Protein AF-A0A953GSF0-F1 (afdb_monomer)

Secondary structure (DSSP, 8-state):
------------------HHHHHHTSGGGTT--------TTHHHHTT-SGGGGGS-TT-EEEE-HHHHHTSPP----TTPPPPGGGG-EEEEEEEEEEEEE-TTS-EEEEEE-SSSS-EEEEEE--TTSHHHHTSTHHHHHHHHHHHHHHHH-S-BS--SSPEEEEEEEEEEE-SS---TT--TT-EEEEEEEEEEE-SSPPP-PPP---------------------------------------------PPPP----------------PPPP-------PPP-

Mean predicted aligned error: 17.99 Å

Foldseek 3Di:
DDDDDDDDDDDDPPPCPPPVVVVVVVPPPPDPLPQAADDAPNCLLQVVDPLVVLADPVDAAEDELVQVLPPAADQDDRPDDDDPQQSYKYKYWWFFFFWDQDSNRKIWTWTDTPPDGAFAIEIQGALPDPVNVPDPCSVQSVVVVVVCCVVPNDGDPGDPGTFTKIWIAGWDQDNDCPVPRHRNRRIHRRHTRDMDGDPDGDDDDRDPPPPPDDDPDPDDDDDDDDDDDDDDDDDDDDDDDDDDDDDDDDDDDDDDDDDDDDDDDDDDDDDDDDDDDDDDDDDDDDD

pLDDT: mean 72.45, std 26.6, range [28.5, 98.5]

Structure (mmCIF, N/CA/C/O backbone):
data_AF-A0A953GSF0-F1
#
_entry.id   AF-A0A953GSF0-F1
#
loop_
_atom_site.group_PDB
_atom_site.id
_atom_site.type_symbol
_atom_site.label_atom_id
_atom_site.label_alt_id
_atom_site.label_comp_id
_atom_site.label_asym_id
_atom_site.label_entity_id
_atom_site.label_seq_id
_atom_site.pdbx_PDB_ins_code
_atom_site.Cartn_x
_atom_site.Cartn_y
_atom_site.Cartn_z
_atom_site.occupancy
_atom_site.B_iso_or_equiv
_atom_site.auth_seq_id
_atom_site.auth_comp_id
_atom_site.auth_asym_id
_atom_site.auth_atom_id
_atom_site.pdbx_PDB_model_num
ATOM 1 N 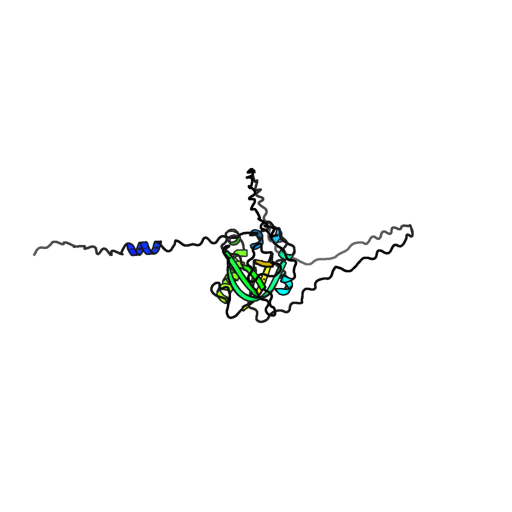N . MET A 1 1 ? -26.290 -49.835 -80.195 1.00 44.38 1 MET A N 1
ATOM 2 C CA . MET A 1 1 ? -24.812 -49.784 -80.079 1.00 44.38 1 MET A CA 1
ATOM 3 C C . MET A 1 1 ? -24.342 -48.367 -80.386 1.00 44.38 1 MET A C 1
ATOM 5 O O . MET A 1 1 ? -24.882 -47.788 -81.317 1.00 44.38 1 MET A O 1
ATOM 9 N N . LYS A 1 2 ? -23.314 -47.900 -79.653 1.00 38.75 2 LYS A N 1
ATOM 10 C CA . LYS A 1 2 ? -22.525 -46.648 -79.794 1.00 38.75 2 LYS A CA 1
ATOM 11 C C . LYS A 1 2 ? -22.945 -45.441 -78.916 1.00 38.75 2 LYS A C 1
ATOM 13 O O . LYS A 1 2 ? -23.778 -44.630 -79.293 1.00 38.75 2 LYS A O 1
ATOM 18 N N . THR A 1 3 ? -22.342 -45.406 -77.715 1.00 45.91 3 THR A N 1
ATOM 19 C CA . THR A 1 3 ? -21.520 -44.323 -77.095 1.00 45.91 3 THR A CA 1
ATOM 20 C C . THR A 1 3 ? -21.344 -43.026 -77.908 1.00 45.91 3 THR A C 1
ATOM 22 O O . THR A 1 3 ? -21.201 -43.111 -79.118 1.00 45.91 3 THR A O 1
ATOM 25 N N . THR A 1 4 ? -21.205 -41.796 -77.390 1.00 60.34 4 THR A N 1
ATOM 26 C CA . THR A 1 4 ? -20.947 -41.177 -76.064 1.00 60.34 4 THR A CA 1
ATOM 27 C C . THR A 1 4 ? -20.921 -39.656 -76.296 1.00 60.34 4 THR A C 1
ATOM 29 O O . THR A 1 4 ? -20.357 -39.261 -77.310 1.00 60.34 4 THR A O 1
ATOM 32 N N . TRP A 1 5 ? -21.321 -38.813 -75.334 1.00 44.94 5 TRP A N 1
ATOM 33 C CA . TRP A 1 5 ? -20.474 -37.676 -74.921 1.00 44.94 5 TRP A CA 1
ATOM 34 C C . TRP A 1 5 ? -20.890 -37.100 -73.565 1.00 44.94 5 TRP A C 1
ATOM 36 O O . TRP A 1 5 ? -22.064 -36.898 -73.274 1.00 44.94 5 TRP A O 1
ATOM 46 N N . ARG A 1 6 ? -19.876 -36.891 -72.726 1.00 56.50 6 ARG A N 1
ATOM 47 C CA . ARG A 1 6 ? -19.938 -36.277 -71.401 1.00 56.50 6 ARG A CA 1
ATOM 48 C C . ARG A 1 6 ? -19.894 -34.761 -71.575 1.00 56.50 6 ARG A C 1
ATOM 50 O O . ARG A 1 6 ? -18.971 -34.279 -72.219 1.00 56.50 6 ARG A O 1
ATOM 57 N N . ILE A 1 7 ? -20.779 -34.025 -70.909 1.00 56.72 7 ILE A N 1
ATOM 58 C CA . ILE A 1 7 ? -20.476 -32.656 -70.478 1.00 56.72 7 ILE A CA 1
ATOM 59 C C . ILE A 1 7 ? -20.806 -32.575 -68.992 1.00 56.72 7 ILE A C 1
ATOM 61 O O . ILE A 1 7 ? -21.958 -32.666 -68.577 1.00 56.72 7 ILE A O 1
ATOM 65 N N . ALA A 1 8 ? -19.746 -32.472 -68.197 1.00 50.94 8 ALA A N 1
ATOM 66 C CA . ALA A 1 8 ? -19.807 -32.119 -66.794 1.00 50.94 8 ALA A CA 1
ATOM 67 C C . ALA A 1 8 ? -20.086 -30.615 -66.697 1.00 50.94 8 ALA A C 1
ATOM 69 O O . ALA A 1 8 ? -19.287 -29.811 -67.172 1.00 50.94 8 ALA A O 1
ATOM 70 N N . ALA A 1 9 ? -21.202 -30.235 -66.081 1.00 48.72 9 ALA A N 1
ATOM 71 C CA . ALA A 1 9 ? -21.444 -28.861 -65.669 1.00 48.72 9 ALA A CA 1
ATOM 72 C C . ALA A 1 9 ? -21.071 -28.729 -64.186 1.00 48.72 9 ALA A C 1
ATOM 74 O O . ALA A 1 9 ? -21.857 -29.054 -63.299 1.00 48.72 9 ALA A O 1
ATOM 75 N N . MET A 1 10 ? -19.843 -28.276 -63.925 1.00 49.69 10 MET A N 1
ATOM 76 C CA . MET A 1 10 ? -19.504 -27.626 -62.660 1.00 49.69 10 MET A CA 1
ATOM 77 C C . MET A 1 10 ? -20.226 -26.279 -62.624 1.00 49.69 10 MET A C 1
ATOM 79 O O . MET A 1 10 ? -19.868 -25.373 -63.373 1.00 49.69 10 MET A O 1
ATOM 83 N N . VAL A 1 11 ? -21.206 -26.126 -61.738 1.00 53.75 11 VAL A N 1
ATOM 84 C CA . VAL A 1 11 ? -21.638 -24.801 -61.287 1.00 53.75 11 VAL A CA 1
ATOM 85 C C . VAL A 1 11 ? -21.040 -24.592 -59.904 1.00 53.75 11 VAL A C 1
ATOM 87 O O . VAL A 1 11 ? -21.441 -25.229 -58.932 1.00 53.75 11 VAL A O 1
ATOM 90 N N . LEU A 1 12 ? -20.023 -23.730 -59.854 1.00 47.34 12 LEU A N 1
ATOM 91 C CA . LEU A 1 12 ? -19.456 -23.175 -58.632 1.00 47.34 12 LEU A CA 1
ATOM 92 C C . LEU A 1 12 ? -20.578 -22.528 -57.806 1.00 47.34 12 LEU A C 1
ATOM 94 O O . LEU A 1 12 ? -21.109 -21.486 -58.186 1.00 47.34 12 LEU A O 1
ATOM 98 N N . ALA A 1 13 ? -20.887 -23.096 -56.643 1.00 52.47 13 ALA A N 1
ATOM 99 C CA . ALA A 1 13 ? -21.564 -22.365 -55.584 1.00 52.47 13 ALA A CA 1
ATOM 100 C C . ALA A 1 13 ? -20.519 -21.484 -54.883 1.00 52.47 13 ALA A C 1
ATOM 102 O O . ALA A 1 13 ? -19.811 -21.925 -53.979 1.00 52.47 13 ALA A O 1
ATOM 103 N N . THR A 1 14 ? -20.375 -20.237 -55.328 1.00 56.78 14 THR A N 1
ATOM 104 C CA . THR A 1 14 ? -19.627 -19.227 -54.577 1.00 56.78 14 THR A CA 1
ATOM 105 C C . THR A 1 14 ? -20.394 -18.920 -53.294 1.00 56.78 14 THR A C 1
ATOM 107 O O . THR A 1 14 ? -21.420 -18.240 -53.326 1.00 56.78 14 THR A O 1
ATOM 110 N N . VAL A 1 15 ? -19.901 -19.418 -52.158 1.00 61.16 15 VAL A N 1
ATOM 111 C CA . VAL A 1 15 ? -20.321 -18.966 -50.828 1.00 61.16 15 VAL A CA 1
ATOM 112 C C . VAL A 1 15 ? -19.820 -17.532 -50.667 1.00 61.16 15 VAL A C 1
ATOM 114 O O . VAL A 1 15 ? -18.697 -17.284 -50.234 1.00 61.16 15 VAL A O 1
ATOM 117 N N . GLY A 1 16 ? -20.639 -16.575 -51.096 1.00 55.69 16 GLY A N 1
ATOM 118 C CA . GLY A 1 16 ? -20.438 -15.161 -50.822 1.00 55.69 16 GLY A CA 1
ATOM 119 C C . GLY A 1 16 ? -20.669 -14.908 -49.339 1.00 55.69 16 GLY A C 1
ATOM 120 O O . GLY A 1 16 ? -21.769 -14.540 -48.938 1.00 55.69 16 GLY A O 1
ATOM 121 N N . LEU A 1 17 ? -19.644 -15.118 -48.513 1.00 56.81 17 LEU A N 1
ATOM 122 C CA . LEU A 1 17 ? -19.621 -14.508 -47.190 1.00 56.81 17 LEU A CA 1
ATOM 123 C C . LEU A 1 17 ? -19.659 -12.988 -47.415 1.00 56.81 17 LEU A C 1
ATOM 125 O O . LEU A 1 17 ? -18.803 -12.472 -48.140 1.00 56.81 17 LEU A O 1
ATOM 129 N N . PRO A 1 18 ? -20.649 -12.258 -46.871 1.00 56.34 18 PRO A N 1
ATOM 130 C CA . PRO A 1 18 ? -20.736 -10.824 -47.080 1.00 56.34 18 PRO A CA 1
ATOM 131 C C . PRO A 1 18 ? -19.458 -10.191 -46.535 1.00 56.34 18 PRO A C 1
ATOM 133 O O . PRO A 1 18 ? -19.167 -10.281 -45.345 1.00 56.34 18 PRO A O 1
ATOM 136 N N . VAL A 1 19 ? -18.700 -9.532 -47.412 1.00 55.78 19 VAL A N 1
ATOM 137 C CA . VAL A 1 19 ? -17.471 -8.785 -47.085 1.00 55.78 19 VAL A CA 1
ATOM 138 C C . VAL A 1 19 ? -17.696 -7.803 -45.916 1.00 55.78 19 VAL A C 1
ATOM 140 O O . VAL A 1 19 ? -16.771 -7.502 -45.164 1.00 55.78 19 VAL A O 1
ATOM 143 N N . SER A 1 20 ? -18.946 -7.391 -45.673 1.00 52.47 20 SER A N 1
ATOM 144 C CA . SER A 1 20 ? -19.359 -6.619 -44.493 1.00 52.47 20 SER A CA 1
ATOM 145 C C . SER A 1 20 ? -19.145 -7.306 -43.140 1.00 52.47 20 SER A C 1
ATOM 147 O O . SER A 1 20 ? -18.944 -6.600 -42.157 1.00 52.47 20 SER A O 1
ATOM 149 N N . TRP A 1 21 ? -19.161 -8.639 -43.044 1.00 51.91 21 TRP A N 1
ATOM 150 C CA . TRP A 1 21 ? -18.915 -9.335 -41.772 1.00 51.91 21 TRP A CA 1
ATOM 151 C C . TRP A 1 21 ? -17.427 -9.397 -41.407 1.00 51.91 21 TRP A C 1
ATOM 153 O O . TRP A 1 21 ? -17.088 -9.378 -40.226 1.00 51.91 21 TRP A O 1
ATOM 163 N N . VAL A 1 22 ? -16.532 -9.394 -42.401 1.00 53.00 22 VAL A N 1
ATOM 164 C CA . VAL A 1 22 ? -15.076 -9.389 -42.168 1.00 53.00 22 VAL A CA 1
ATOM 165 C C . VAL A 1 22 ? -14.586 -7.996 -41.749 1.00 53.00 22 VAL A C 1
ATOM 167 O O . VAL A 1 22 ? -13.711 -7.882 -40.896 1.00 53.00 22 VAL A O 1
ATOM 170 N N . LEU A 1 23 ? -15.197 -6.920 -42.257 1.00 52.84 23 LEU A N 1
ATOM 171 C CA . LEU A 1 23 ? -14.836 -5.547 -41.870 1.00 52.84 23 LEU A CA 1
ATOM 172 C C . LEU A 1 23 ? -15.333 -5.147 -40.470 1.00 52.84 23 LEU A C 1
ATOM 174 O O . LEU A 1 23 ? -14.713 -4.302 -39.827 1.00 52.84 23 LEU A O 1
ATOM 178 N N . ALA A 1 24 ? -16.396 -5.773 -39.957 1.00 52.06 24 ALA A N 1
ATOM 179 C CA . ALA A 1 24 ? -16.894 -5.500 -38.607 1.00 52.06 24 ALA A CA 1
ATOM 180 C C . ALA A 1 24 ? -15.979 -6.055 -37.493 1.00 52.06 24 ALA A C 1
ATOM 182 O O . ALA A 1 24 ? -15.990 -5.535 -36.380 1.00 52.06 24 ALA A O 1
ATOM 183 N N . GLN A 1 25 ? -15.154 -7.071 -37.779 1.00 52.12 25 GLN A N 1
ATOM 184 C CA . GLN A 1 25 ? -14.238 -7.664 -36.791 1.00 52.12 25 GLN A CA 1
ATOM 185 C C . GLN A 1 25 ? -12.909 -6.904 -36.650 1.00 52.12 25 GLN A C 1
ATOM 187 O O . GLN A 1 25 ? -12.216 -7.082 -35.654 1.00 52.12 25 GLN A O 1
ATOM 192 N N . LEU A 1 26 ? -12.575 -6.005 -37.582 1.00 53.56 26 LEU A N 1
ATOM 193 C CA . LEU A 1 26 ? -11.347 -5.197 -37.526 1.00 53.56 26 LEU A CA 1
ATOM 194 C C . LEU A 1 26 ? -11.535 -3.828 -36.850 1.00 53.56 26 LEU A C 1
ATOM 196 O O . LEU A 1 26 ? -10.555 -3.142 -36.573 1.00 53.56 26 LEU A O 1
ATOM 200 N N . ALA A 1 27 ? -12.773 -3.421 -36.555 1.00 52.56 27 ALA A N 1
ATOM 201 C CA . ALA A 1 27 ? -13.066 -2.111 -35.968 1.00 52.56 27 ALA A CA 1
ATOM 202 C C . ALA A 1 27 ? -13.108 -2.096 -34.425 1.00 52.56 27 ALA A C 1
ATOM 204 O O . ALA A 1 27 ? -13.284 -1.032 -33.840 1.00 52.56 27 ALA A O 1
ATOM 205 N N . ASN A 1 28 ? -12.927 -3.239 -33.747 1.00 47.62 28 ASN A N 1
ATOM 206 C CA . ASN A 1 28 ? -13.000 -3.309 -32.279 1.00 47.62 28 ASN A CA 1
ATOM 207 C C . ASN A 1 28 ? -11.637 -3.194 -31.560 1.00 47.62 28 ASN A C 1
ATOM 209 O O . ASN A 1 28 ? -11.559 -3.408 -30.354 1.00 47.62 28 ASN A O 1
ATOM 213 N N . GLU A 1 29 ? -10.553 -2.846 -32.265 1.00 56.31 29 GLU A N 1
ATOM 214 C CA . GLU A 1 29 ? -9.231 -2.629 -31.643 1.00 56.31 29 GLU A CA 1
ATOM 215 C C . GLU A 1 29 ? -8.882 -1.153 -31.384 1.00 56.31 29 GLU A C 1
ATOM 217 O O . GLU A 1 29 ? -7.845 -0.839 -30.791 1.00 56.31 29 GLU A O 1
ATOM 222 N N . THR A 1 30 ? -9.739 -0.205 -31.762 1.00 54.53 30 THR A N 1
ATOM 223 C CA . THR A 1 30 ? -9.467 1.222 -31.549 1.00 54.53 30 THR A CA 1
ATOM 224 C C . THR A 1 30 ? -9.995 1.685 -30.200 1.00 54.53 30 THR A C 1
ATOM 226 O O . THR A 1 30 ? -11.060 2.287 -30.094 1.00 54.53 30 THR A O 1
ATOM 229 N N . GLY A 1 31 ? -9.220 1.399 -29.154 1.00 46.66 31 GLY A N 1
ATOM 230 C CA . GLY A 1 31 ? -9.502 1.909 -27.816 1.00 46.66 31 GLY A CA 1
ATOM 231 C C . GLY A 1 31 ? -8.611 1.385 -26.695 1.00 46.66 31 GLY A C 1
ATOM 232 O O . GLY A 1 31 ? -9.043 1.392 -25.545 1.00 46.66 31 GLY A O 1
ATOM 233 N N . ARG A 1 32 ? -7.377 0.929 -26.963 1.00 48.62 32 ARG A N 1
ATOM 234 C CA . ARG A 1 32 ? -6.407 0.748 -25.872 1.00 48.62 32 ARG A CA 1
ATOM 235 C C . ARG A 1 32 ? -6.095 2.129 -25.298 1.00 48.62 32 ARG A C 1
ATOM 237 O O . ARG A 1 32 ? -5.270 2.858 -25.839 1.00 48.62 32 ARG A O 1
ATOM 244 N N . VAL A 1 33 ? -6.761 2.489 -24.200 1.00 51.03 33 VAL A N 1
ATOM 245 C CA . VAL A 1 33 ? -6.293 3.551 -23.306 1.00 51.03 33 VAL A CA 1
ATOM 246 C C . VAL A 1 33 ? -4.839 3.214 -23.000 1.00 51.03 33 VAL A C 1
ATOM 248 O O . VAL A 1 33 ? -4.558 2.189 -22.374 1.00 51.03 33 VAL A O 1
ATOM 251 N N . VAL A 1 34 ? -3.905 4.021 -23.506 1.00 49.97 34 VAL A N 1
ATOM 252 C CA . VAL A 1 34 ? -2.493 3.896 -23.150 1.00 49.97 34 VAL A CA 1
ATOM 253 C C . VAL A 1 34 ? -2.420 4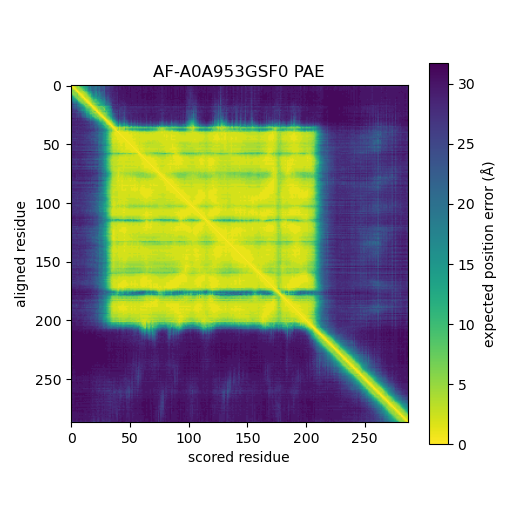.227 -21.668 1.00 49.97 34 VAL A C 1
ATOM 255 O O . VAL A 1 34 ? -2.439 5.394 -21.281 1.00 49.97 34 VAL A O 1
ATOM 258 N N . ARG A 1 35 ? -2.425 3.189 -20.827 1.00 64.75 35 ARG A N 1
ATOM 259 C CA . ARG A 1 35 ? -2.203 3.336 -19.391 1.00 64.75 35 ARG A CA 1
ATOM 260 C C . ARG A 1 35 ? -0.793 3.880 -19.241 1.00 64.75 35 ARG A C 1
ATOM 262 O O . ARG A 1 35 ? 0.165 3.235 -19.662 1.00 64.75 35 ARG A O 1
ATOM 269 N N . GLN A 1 36 ? -0.687 5.102 -18.736 1.00 83.50 36 GLN A N 1
ATOM 270 C CA . GLN A 1 36 ? 0.610 5.709 -18.488 1.00 83.50 36 GLN A CA 1
ATOM 271 C C . GLN A 1 36 ? 1.218 5.007 -17.281 1.00 83.50 36 GLN A C 1
ATOM 273 O O . GLN A 1 36 ? 0.529 4.779 -16.294 1.00 83.50 36 GLN A O 1
ATOM 278 N N . CYS A 1 37 ? 2.485 4.627 -17.383 1.00 89.81 37 CYS A N 1
ATOM 279 C CA . CYS A 1 37 ? 3.216 4.043 -16.272 1.00 89.81 37 CYS A CA 1
ATOM 280 C C . CYS A 1 37 ? 3.917 5.136 -15.499 1.00 89.81 37 CYS A C 1
ATOM 282 O O . CYS A 1 37 ? 4.772 5.821 -16.056 1.00 89.81 37 CYS A O 1
ATOM 284 N N . GLY A 1 38 ? 3.572 5.241 -14.219 1.00 82.06 38 GLY A N 1
ATOM 285 C CA . GLY A 1 38 ? 4.285 6.087 -13.281 1.00 82.06 38 GLY A CA 1
ATOM 286 C C . GLY A 1 38 ? 4.147 7.584 -13.533 1.00 82.06 38 GLY A C 1
ATOM 287 O O . GLY A 1 38 ? 3.888 8.067 -14.635 1.00 82.06 38 GLY A O 1
ATOM 288 N N . ARG A 1 39 ? 4.327 8.348 -12.461 1.00 84.25 39 ARG A N 1
ATOM 289 C CA . ARG A 1 39 ? 4.412 9.807 -12.501 1.00 84.25 39 ARG A CA 1
ATOM 290 C C . ARG A 1 39 ? 5.504 10.270 -11.537 1.00 84.25 39 ARG A C 1
ATOM 292 O O . ARG A 1 39 ? 6.616 9.754 -11.549 1.00 84.25 39 ARG A O 1
ATOM 299 N N . GLU A 1 40 ? 5.202 11.237 -10.690 1.00 88.88 40 GLU A N 1
ATOM 300 C CA . GLU A 1 40 ? 6.127 11.786 -9.716 1.00 88.88 40 GLU A CA 1
ATOM 301 C C . GLU A 1 40 ? 6.657 10.741 -8.723 1.00 88.88 40 GLU A C 1
ATOM 303 O O . GLU A 1 40 ? 5.913 9.893 -8.224 1.00 88.88 40 GLU A O 1
ATOM 308 N N . ARG A 1 41 ? 7.966 10.820 -8.438 1.00 93.75 41 ARG A N 1
ATOM 309 C CA . ARG A 1 41 ? 8.697 9.900 -7.546 1.00 93.75 41 ARG A CA 1
ATOM 310 C C . ARG A 1 41 ? 8.521 8.417 -7.915 1.00 93.75 41 ARG A C 1
ATOM 312 O O . ARG A 1 41 ? 8.469 7.551 -7.041 1.00 93.75 41 ARG A O 1
ATOM 319 N N . TRP A 1 42 ? 8.415 8.109 -9.215 1.00 93.44 42 TRP A N 1
ATOM 320 C CA . TRP A 1 42 ? 8.125 6.750 -9.690 1.00 93.44 42 TRP A CA 1
ATOM 321 C C . TRP A 1 42 ? 9.1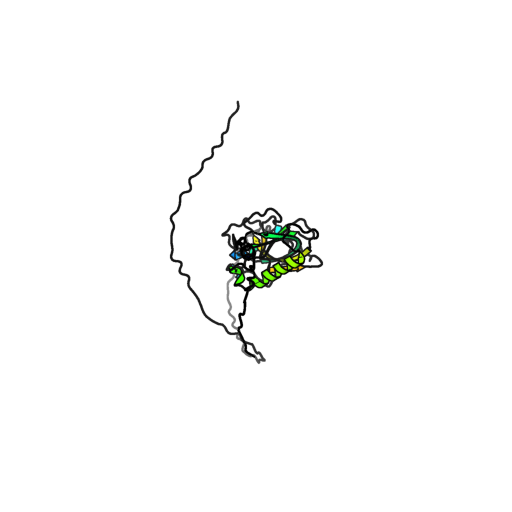26 5.707 -9.196 1.00 93.44 42 TRP A C 1
ATOM 323 O O . TRP A 1 42 ? 8.718 4.645 -8.740 1.00 93.44 42 TRP A O 1
ATOM 333 N N . ALA A 1 43 ? 10.423 6.026 -9.200 1.00 94.81 43 ALA A N 1
ATOM 334 C CA . ALA A 1 43 ? 11.450 5.112 -8.705 1.00 94.81 43 ALA A CA 1
ATOM 335 C C . ALA A 1 43 ? 11.188 4.694 -7.246 1.00 94.81 43 ALA A C 1
ATOM 337 O O . ALA A 1 43 ? 11.280 3.510 -6.933 1.00 94.81 43 ALA A O 1
ATOM 338 N N . GLN A 1 44 ? 10.763 5.624 -6.384 1.00 96.00 44 GLN A N 1
ATOM 339 C CA . GLN A 1 44 ? 10.403 5.337 -4.995 1.00 96.00 44 GLN A CA 1
ATOM 340 C C . GLN A 1 44 ? 9.127 4.500 -4.884 1.00 96.00 44 GLN A C 1
ATOM 342 O O . GLN A 1 44 ? 9.085 3.548 -4.099 1.00 96.00 44 GLN A O 1
ATOM 347 N N . LYS A 1 45 ? 8.118 4.828 -5.702 1.00 94.88 45 LYS A N 1
ATOM 348 C CA . LYS A 1 45 ? 6.827 4.125 -5.793 1.00 94.88 45 LYS A CA 1
ATOM 349 C C . LYS A 1 45 ? 6.975 2.649 -6.185 1.00 94.88 45 LYS A C 1
ATOM 351 O O . LYS A 1 45 ? 6.154 1.829 -5.784 1.00 94.88 45 LYS A O 1
ATOM 356 N N . ILE A 1 46 ? 8.040 2.296 -6.913 1.00 95.69 46 ILE A N 1
ATOM 357 C CA . ILE A 1 46 ? 8.312 0.922 -7.385 1.00 95.69 46 ILE A CA 1
ATOM 358 C C . ILE A 1 46 ? 9.554 0.277 -6.752 1.00 95.69 46 ILE A C 1
ATOM 360 O O . ILE A 1 46 ? 9.965 -0.818 -7.152 1.00 95.69 46 ILE A O 1
ATOM 364 N N . LEU A 1 47 ? 10.162 0.952 -5.769 1.00 96.75 47 LEU A N 1
ATOM 365 C CA . LEU A 1 47 ? 11.377 0.513 -5.070 1.00 96.75 47 LEU A CA 1
ATOM 366 C C . LEU A 1 47 ? 12.601 0.344 -5.998 1.00 96.75 47 LEU A C 1
ATOM 368 O O . LEU A 1 47 ? 13.465 -0.505 -5.776 1.00 96.75 47 LEU A O 1
ATOM 372 N N . ALA A 1 48 ? 12.661 1.087 -7.100 1.00 95.06 48 ALA A N 1
ATOM 373 C CA . ALA A 1 48 ? 13.780 1.072 -8.046 1.00 95.06 48 ALA A CA 1
ATOM 374 C C . ALA A 1 48 ? 14.845 2.140 -7.745 1.00 95.06 48 ALA A C 1
ATOM 376 O O . ALA A 1 48 ? 15.859 2.193 -8.433 1.00 95.06 48 ALA A O 1
ATOM 377 N N . ASP A 1 49 ? 14.620 2.998 -6.752 1.00 95.19 49 ASP A N 1
ATOM 378 C CA . ASP A 1 49 ? 15.599 3.981 -6.297 1.00 95.19 49 ASP A CA 1
ATOM 379 C C . ASP A 1 49 ? 16.688 3.355 -5.412 1.00 95.19 49 ASP A C 1
ATOM 381 O O . ASP A 1 49 ? 16.428 2.394 -4.683 1.00 95.19 49 ASP A O 1
ATOM 385 N N . ASP A 1 50 ? 17.887 3.947 -5.427 1.00 95.38 50 ASP A N 1
ATOM 386 C CA . ASP A 1 50 ? 19.061 3.468 -4.678 1.00 95.38 50 ASP A CA 1
ATOM 387 C C . ASP A 1 50 ? 18.801 3.359 -3.164 1.00 95.38 50 ASP A C 1
ATOM 389 O O . ASP A 1 50 ? 19.280 2.432 -2.505 1.00 95.38 50 ASP A O 1
ATOM 393 N N . ASP A 1 51 ? 17.975 4.255 -2.612 1.00 96.31 51 ASP A N 1
ATOM 394 C CA . ASP A 1 51 ? 17.631 4.274 -1.187 1.00 96.31 51 ASP A CA 1
ATOM 395 C C . ASP A 1 51 ? 16.787 3.058 -0.759 1.00 96.31 51 ASP A C 1
ATOM 397 O O . ASP A 1 51 ? 16.642 2.800 0.439 1.00 96.31 51 ASP A O 1
ATOM 401 N N . THR A 1 52 ? 16.284 2.258 -1.707 1.00 95.81 52 THR A N 1
ATOM 402 C CA . THR A 1 52 ? 15.636 0.968 -1.428 1.00 95.81 52 THR A CA 1
ATOM 403 C C . THR A 1 52 ? 16.557 0.023 -0.657 1.00 95.81 52 THR A C 1
ATOM 405 O O . THR A 1 52 ? 16.082 -0.741 0.181 1.00 95.81 52 THR A O 1
ATOM 408 N N . ALA A 1 53 ? 17.876 0.102 -0.866 1.00 95.44 53 ALA A N 1
ATOM 409 C CA . ALA A 1 53 ? 18.849 -0.704 -0.128 1.00 95.44 53 ALA A CA 1
ATOM 410 C C . ALA A 1 53 ? 18.877 -0.399 1.384 1.00 95.44 53 ALA A C 1
ATOM 412 O O . ALA A 1 53 ? 19.385 -1.203 2.163 1.00 95.44 53 ALA A O 1
ATOM 413 N N . MET A 1 54 ? 18.325 0.742 1.815 1.00 95.62 54 MET A N 1
ATOM 414 C CA . MET A 1 54 ? 18.197 1.098 3.231 1.00 95.62 54 MET A CA 1
ATOM 415 C C . MET A 1 54 ? 16.921 0.552 3.888 1.00 95.62 54 MET A C 1
ATOM 417 O O . MET A 1 54 ? 16.749 0.712 5.096 1.00 95.62 54 MET A O 1
ATOM 421 N N . ILE A 1 55 ? 16.017 -0.064 3.121 1.00 96.56 55 ILE A N 1
ATOM 422 C CA . ILE A 1 55 ? 14.769 -0.629 3.638 1.00 96.56 55 ILE A CA 1
ATOM 423 C C . ILE A 1 55 ? 15.035 -2.046 4.143 1.00 96.56 55 ILE A C 1
ATOM 425 O O . ILE A 1 55 ? 15.502 -2.912 3.404 1.00 96.56 55 ILE A O 1
ATOM 429 N N . ASN A 1 56 ? 14.684 -2.314 5.401 1.00 94.81 56 ASN A N 1
ATOM 430 C CA . ASN A 1 56 ? 14.765 -3.666 5.942 1.00 94.81 56 ASN A CA 1
ATOM 431 C C . ASN A 1 56 ? 13.502 -4.477 5.600 1.00 94.81 56 ASN A C 1
ATOM 433 O O . ASN A 1 56 ? 12.515 -4.441 6.335 1.00 94.81 56 ASN A O 1
ATOM 437 N N . PHE A 1 57 ? 13.566 -5.264 4.522 1.00 93.75 57 PHE A N 1
ATOM 438 C CA . PHE A 1 57 ? 12.455 -6.104 4.049 1.00 93.75 57 PHE A CA 1
ATOM 439 C C . PHE A 1 57 ? 12.069 -7.274 4.958 1.00 93.75 57 PHE A C 1
ATOM 441 O O . PHE A 1 57 ? 11.018 -7.875 4.764 1.00 93.75 57 PHE A O 1
ATOM 448 N N . THR A 1 58 ? 12.868 -7.572 5.982 1.00 91.69 58 THR A N 1
ATOM 449 C CA . THR A 1 58 ? 12.570 -8.656 6.931 1.00 91.69 58 THR A CA 1
ATOM 450 C C . THR A 1 58 ? 11.758 -8.191 8.140 1.00 91.69 58 THR A C 1
ATOM 452 O O . THR A 1 58 ? 11.345 -9.011 8.957 1.00 91.69 58 THR A O 1
ATOM 455 N N . ARG A 1 59 ? 11.516 -6.879 8.278 1.00 89.38 59 ARG A N 1
ATOM 456 C CA . ARG A 1 59 ? 10.879 -6.293 9.461 1.00 89.38 59 ARG A CA 1
ATOM 457 C C . ARG A 1 59 ? 9.755 -5.334 9.078 1.00 89.38 59 ARG A C 1
ATOM 459 O O . ARG A 1 59 ? 9.983 -4.140 8.902 1.00 89.38 59 ARG A O 1
ATOM 466 N N . ALA A 1 60 ? 8.531 -5.851 9.024 1.00 94.75 60 ALA A N 1
ATOM 467 C CA . ALA A 1 60 ? 7.334 -5.019 8.990 1.00 94.75 60 ALA A CA 1
ATOM 468 C C . ALA A 1 60 ? 6.932 -4.623 10.420 1.00 94.75 60 ALA A C 1
ATOM 470 O O . ALA A 1 60 ? 6.687 -5.487 11.262 1.00 94.75 60 ALA A O 1
ATOM 471 N N . GLY A 1 61 ? 6.875 -3.322 10.707 1.00 96.12 61 GLY A N 1
ATOM 472 C CA . GLY A 1 61 ? 6.373 -2.817 11.983 1.00 96.12 61 GLY A CA 1
ATOM 473 C C . GLY A 1 61 ? 4.848 -2.821 11.999 1.00 96.12 61 GLY A C 1
ATOM 474 O O . GLY A 1 61 ? 4.237 -2.091 11.217 1.00 96.12 61 GLY A O 1
ATOM 475 N N . LEU A 1 62 ? 4.240 -3.625 12.875 1.00 96.31 62 LEU A N 1
ATOM 476 C CA . LEU A 1 62 ? 2.801 -3.557 13.124 1.00 96.31 62 LEU A CA 1
ATOM 477 C C . LEU A 1 62 ? 2.454 -2.194 13.740 1.00 96.31 62 LEU A C 1
ATOM 479 O O . LEU A 1 62 ? 3.062 -1.783 14.727 1.00 96.31 62 LEU A O 1
ATOM 483 N N . THR A 1 63 ? 1.503 -1.489 13.138 1.00 96.06 63 THR A N 1
ATOM 484 C CA . THR A 1 63 ? 1.032 -0.172 13.576 1.00 96.06 63 THR A CA 1
ATOM 485 C C . THR A 1 63 ? -0.429 0.044 13.150 1.00 96.06 63 THR A C 1
ATOM 487 O O . THR A 1 63 ? -1.001 -0.792 12.456 1.00 96.06 63 THR A O 1
ATOM 490 N N . SER A 1 64 ? -1.051 1.153 13.552 1.00 95.81 64 SER A N 1
ATOM 491 C CA . SER A 1 64 ? -2.389 1.562 13.095 1.00 95.81 64 SER A CA 1
ATOM 492 C C . SER A 1 64 ? -2.309 2.718 12.093 1.00 95.81 64 SER A C 1
ATOM 494 O O . SER A 1 64 ? -1.294 3.425 12.023 1.00 95.81 64 SER A O 1
ATOM 496 N N . ILE A 1 65 ? -3.387 2.955 11.336 1.00 96.50 65 ILE A N 1
ATOM 497 C CA . ILE A 1 65 ? -3.470 4.134 10.463 1.00 96.50 65 ILE A CA 1
ATOM 498 C C . ILE A 1 65 ? -3.443 5.404 11.319 1.00 96.50 65 ILE A C 1
ATOM 500 O O . ILE A 1 65 ? -2.751 6.363 10.970 1.00 96.50 65 ILE A O 1
ATOM 504 N N . GLY A 1 66 ? -4.114 5.392 12.474 1.00 94.75 66 GLY A N 1
ATOM 505 C CA . GLY A 1 66 ? -4.056 6.469 13.457 1.00 94.75 66 GLY A CA 1
ATOM 506 C C . GLY A 1 66 ? -2.640 6.828 13.904 1.00 94.75 66 GLY A C 1
ATOM 507 O O . GLY A 1 66 ? -2.265 8.000 13.869 1.00 94.75 66 GLY A O 1
ATOM 508 N N . ASN A 1 67 ? -1.821 5.834 14.251 1.00 94.56 67 ASN A N 1
ATOM 509 C CA . ASN A 1 67 ? -0.435 6.050 14.669 1.00 94.56 67 ASN A CA 1
ATOM 510 C C . ASN A 1 67 ? 0.415 6.608 13.523 1.00 94.56 67 ASN A C 1
ATOM 512 O O . ASN A 1 67 ? 1.190 7.543 13.720 1.00 94.56 67 ASN A O 1
ATOM 516 N N . LEU A 1 68 ? 0.251 6.072 12.308 1.00 95.81 68 LEU A N 1
ATOM 517 C CA . LEU A 1 68 ? 0.951 6.596 11.137 1.00 95.81 68 LEU A CA 1
ATOM 518 C C . LEU A 1 68 ? 0.540 8.030 10.813 1.00 95.81 68 LEU A C 1
ATOM 520 O O . LEU A 1 68 ? 1.393 8.822 10.420 1.00 95.81 68 LEU A O 1
ATOM 524 N N . GLY A 1 69 ? -0.730 8.384 11.010 1.00 94.50 69 GLY A N 1
ATOM 525 C CA . GLY A 1 69 ? -1.250 9.735 10.803 1.00 94.50 69 GLY A CA 1
ATOM 526 C C . GLY A 1 69 ? -0.643 10.792 11.734 1.00 94.50 69 GLY A C 1
ATOM 527 O O . GLY A 1 69 ? -0.692 11.975 11.402 1.00 94.50 69 GLY A O 1
ATOM 528 N N . GLN A 1 70 ? -0.041 10.382 12.857 1.00 94.44 70 GLN A N 1
ATOM 529 C CA . GLN A 1 70 ? 0.648 11.268 13.805 1.00 94.44 70 GLN A CA 1
ATOM 530 C C . GLN A 1 70 ? 2.108 11.559 13.422 1.00 94.44 70 GLN A C 1
ATOM 532 O O . GLN A 1 70 ? 2.736 12.433 14.022 1.00 94.44 70 GLN A O 1
ATOM 537 N N . LEU A 1 71 ? 2.667 10.858 12.427 1.00 94.94 71 LEU A N 1
ATOM 538 C CA . LEU A 1 71 ? 4.008 11.165 11.928 1.00 94.94 71 LEU A CA 1
ATOM 539 C C . LEU A 1 71 ? 4.039 12.559 11.275 1.00 94.94 71 LEU A C 1
ATOM 541 O O . LEU A 1 71 ? 3.005 13.022 10.782 1.00 94.94 71 LEU A O 1
ATOM 545 N N . PRO A 1 72 ? 5.209 13.229 11.224 1.00 95.44 72 PRO A N 1
ATOM 546 C CA . PRO A 1 72 ? 5.321 14.579 10.686 1.00 95.44 72 PRO A CA 1
ATOM 547 C C . PRO A 1 72 ? 4.692 14.723 9.302 1.00 95.44 72 PRO A C 1
ATOM 549 O O . PRO A 1 72 ? 4.991 13.965 8.385 1.00 95.44 72 PRO A O 1
ATOM 552 N N . ARG A 1 73 ? 3.843 15.737 9.132 1.00 93.69 73 ARG A N 1
ATOM 553 C CA . ARG A 1 73 ? 3.266 16.048 7.825 1.00 93.69 73 ARG A CA 1
ATOM 554 C C . ARG A 1 73 ? 4.345 16.559 6.881 1.00 93.69 73 ARG A C 1
ATOM 556 O O . ARG A 1 73 ? 5.002 17.557 7.169 1.00 93.69 73 ARG A O 1
ATOM 563 N N . VAL A 1 74 ? 4.439 15.934 5.715 1.00 92.62 74 VAL A N 1
ATOM 564 C CA . VAL A 1 74 ? 5.352 16.335 4.644 1.00 92.62 74 VAL A CA 1
ATOM 565 C C . VAL A 1 74 ? 4.545 16.613 3.380 1.00 92.62 74 VAL A C 1
ATOM 567 O O . VAL A 1 74 ? 3.635 15.871 3.019 1.00 92.62 74 VAL A O 1
ATOM 570 N N . VAL A 1 75 ? 4.865 17.716 2.705 1.00 89.06 75 VAL A N 1
ATOM 571 C CA . VAL A 1 75 ? 4.368 18.005 1.356 1.00 89.06 75 VAL A CA 1
ATOM 572 C C . VAL A 1 75 ? 5.485 17.633 0.392 1.00 89.06 75 VAL A C 1
ATOM 574 O O . VAL A 1 75 ? 6.445 18.385 0.258 1.00 89.06 75 VAL A O 1
ATOM 577 N N . ALA A 1 76 ? 5.385 16.450 -0.212 1.00 89.69 76 ALA A N 1
ATOM 578 C CA . ALA A 1 76 ? 6.380 15.980 -1.165 1.00 89.69 76 ALA A CA 1
ATOM 579 C C . ALA A 1 76 ? 6.267 16.735 -2.497 1.00 89.69 76 ALA A C 1
ATOM 581 O O . ALA A 1 76 ? 5.167 17.077 -2.936 1.00 89.69 76 ALA A O 1
ATOM 582 N N . ASP A 1 77 ? 7.408 16.954 -3.146 1.00 90.50 77 ASP A N 1
ATOM 583 C CA . ASP A 1 77 ? 7.500 17.348 -4.552 1.00 90.50 77 ASP A CA 1
ATOM 584 C C . ASP A 1 77 ? 8.073 16.195 -5.397 1.00 90.50 77 ASP A C 1
ATOM 586 O O . ASP A 1 77 ? 8.439 15.143 -4.873 1.00 90.50 77 ASP A O 1
ATOM 590 N N . GLU A 1 78 ? 8.137 16.377 -6.716 1.00 88.44 78 GLU A N 1
ATOM 591 C CA . GLU A 1 78 ? 8.573 15.345 -7.664 1.00 88.44 78 GLU A CA 1
ATOM 592 C C . GLU A 1 78 ? 10.018 14.856 -7.455 1.00 88.44 78 GLU A C 1
ATOM 594 O O . GLU A 1 78 ? 10.325 13.712 -7.791 1.00 88.44 78 GLU A O 1
ATOM 599 N N . PHE A 1 79 ? 10.894 15.690 -6.890 1.00 89.38 79 PHE A N 1
ATOM 600 C CA . PHE A 1 79 ? 12.332 15.430 -6.776 1.00 89.38 79 PHE A CA 1
ATOM 601 C C . PHE A 1 79 ? 12.781 15.155 -5.338 1.00 89.38 79 PHE A C 1
ATOM 603 O O . PHE A 1 79 ? 13.970 14.948 -5.090 1.00 89.38 79 PHE A O 1
ATOM 610 N N . MET A 1 80 ? 11.846 15.143 -4.387 1.00 92.94 80 MET A N 1
ATOM 611 C CA . MET A 1 80 ? 12.135 14.933 -2.978 1.00 92.94 80 MET A CA 1
ATOM 612 C C . MET A 1 80 ? 12.783 13.550 -2.738 1.00 92.94 80 MET A C 1
ATOM 614 O O . MET A 1 80 ? 12.183 12.522 -3.088 1.00 92.94 80 MET A O 1
ATOM 618 N N . PRO A 1 81 ? 13.966 13.484 -2.090 1.00 92.69 81 PRO A N 1
ATOM 619 C CA . PRO A 1 81 ? 14.590 12.213 -1.717 1.00 92.69 81 PRO A CA 1
ATOM 620 C C . PRO A 1 81 ? 13.756 11.475 -0.664 1.00 92.69 81 PRO A C 1
ATOM 622 O O . PRO A 1 81 ? 12.841 12.060 -0.069 1.00 92.69 81 PRO A O 1
ATOM 625 N N . ARG A 1 82 ? 14.069 10.196 -0.404 1.00 96.00 82 ARG A N 1
ATOM 626 C CA . ARG A 1 82 ? 13.356 9.449 0.637 1.00 96.00 82 ARG A CA 1
ATOM 627 C C . ARG A 1 82 ? 13.485 10.138 1.992 1.00 96.00 82 ARG A C 1
ATOM 629 O O . ARG A 1 82 ? 14.570 10.524 2.422 1.00 96.00 82 ARG A O 1
ATOM 636 N N . GLN A 1 83 ? 12.367 10.262 2.690 1.00 95.69 83 GLN A N 1
ATOM 637 C CA . GLN A 1 83 ? 12.328 10.718 4.074 1.00 95.69 83 GLN A CA 1
ATOM 638 C C . GLN A 1 83 ? 12.594 9.550 5.030 1.00 95.69 83 GLN A C 1
ATOM 640 O O . GLN A 1 83 ? 12.410 8.390 4.655 1.00 95.69 83 GLN A O 1
ATOM 645 N N . PRO A 1 84 ? 12.984 9.807 6.294 1.00 95.44 84 PRO A N 1
ATOM 646 C CA . PRO A 1 84 ? 13.251 8.736 7.252 1.00 95.44 84 PRO A CA 1
ATOM 647 C C . PRO A 1 84 ? 12.107 7.722 7.380 1.00 95.44 84 PRO A C 1
ATOM 649 O O . PRO A 1 84 ? 12.363 6.522 7.373 1.00 95.44 84 PRO A O 1
ATOM 652 N N . TYR A 1 85 ? 10.859 8.198 7.405 1.00 96.56 85 TYR A N 1
ATOM 653 C CA . TYR A 1 85 ? 9.662 7.357 7.522 1.00 96.56 85 TYR A CA 1
ATOM 654 C C . TYR A 1 85 ? 9.282 6.612 6.237 1.00 96.56 85 TYR A C 1
ATOM 656 O O . TYR A 1 85 ? 8.455 5.705 6.299 1.00 96.56 85 TYR A O 1
ATOM 664 N N . GLU A 1 86 ? 9.894 6.956 5.100 1.00 97.75 86 GLU A N 1
ATOM 665 C CA . GLU A 1 86 ? 9.692 6.290 3.806 1.00 97.75 86 GLU A CA 1
ATOM 666 C C . GLU A 1 86 ? 10.651 5.112 3.585 1.00 97.75 86 GLU A C 1
ATOM 668 O O . GLU A 1 86 ? 10.645 4.476 2.531 1.00 97.75 86 GLU A O 1
ATOM 673 N N . ARG A 1 87 ? 11.518 4.831 4.567 1.00 96.62 87 ARG A N 1
ATOM 674 C CA . ARG A 1 87 ? 12.452 3.694 4.552 1.00 96.62 87 ARG A CA 1
ATOM 675 C C . ARG A 1 87 ? 11.984 2.526 5.424 1.00 96.62 87 ARG A C 1
ATOM 677 O O . ARG A 1 87 ? 12.729 1.578 5.650 1.00 96.62 87 ARG A O 1
ATOM 684 N N . ASN A 1 88 ? 10.752 2.602 5.916 1.00 97.75 88 ASN A N 1
ATOM 685 C CA . ASN A 1 88 ? 10.162 1.610 6.802 1.00 97.75 88 ASN A CA 1
ATOM 686 C C . ASN A 1 88 ? 9.055 0.844 6.083 1.00 97.75 88 ASN A C 1
ATOM 688 O O . ASN A 1 88 ? 8.314 1.408 5.272 1.00 97.75 88 ASN A O 1
ATOM 692 N N . ILE A 1 89 ? 8.922 -0.427 6.452 1.00 98.19 89 ILE A N 1
ATOM 693 C CA . ILE A 1 89 ? 7.774 -1.253 6.099 1.00 98.19 89 ILE A CA 1
ATOM 694 C C . ILE A 1 89 ? 6.817 -1.240 7.276 1.00 98.19 89 ILE A C 1
ATOM 696 O O . ILE A 1 89 ? 7.198 -1.548 8.408 1.00 98.19 89 ILE A O 1
ATOM 700 N N . TYR A 1 90 ? 5.570 -0.909 6.989 1.00 98.12 90 TYR A N 1
ATOM 701 C CA . TYR A 1 90 ? 4.492 -0.90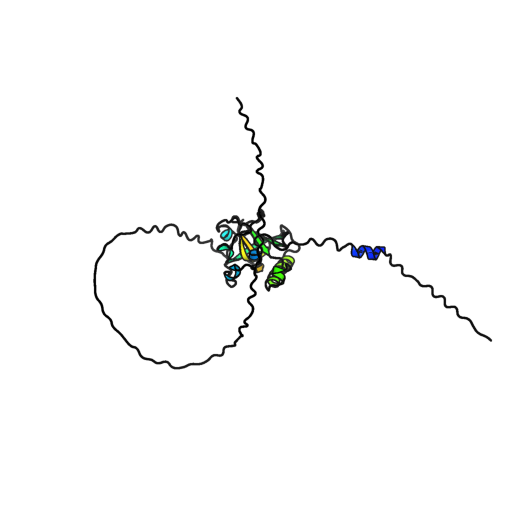4 7.960 1.00 98.12 90 TYR A CA 1
ATOM 702 C C . TYR A 1 90 ? 3.515 -2.020 7.628 1.00 98.12 90 TYR A C 1
ATOM 704 O O . TYR A 1 90 ? 3.240 -2.285 6.457 1.00 98.12 90 TYR A O 1
ATOM 712 N N . SER A 1 91 ? 2.994 -2.661 8.668 1.00 97.88 91 SER A N 1
ATOM 713 C CA . SER A 1 91 ? 1.835 -3.540 8.584 1.00 97.88 91 SER A CA 1
ATOM 714 C C . SER A 1 91 ? 0.703 -2.872 9.352 1.00 97.88 91 SER A C 1
ATOM 716 O O . SER A 1 91 ? 0.881 -2.553 10.526 1.00 97.88 91 SER A O 1
ATOM 718 N N . VAL A 1 92 ? -0.425 -2.622 8.693 1.00 97.88 92 VAL A N 1
ATOM 719 C CA . VAL A 1 92 ? -1.632 -2.076 9.323 1.00 97.88 92 VAL A CA 1
ATOM 720 C C . VAL A 1 92 ? -2.781 -3.049 9.146 1.00 97.88 92 VAL A C 1
ATOM 722 O O . VAL A 1 92 ? -2.967 -3.598 8.060 1.00 97.88 92 VAL A O 1
ATOM 725 N N . ASP A 1 93 ? -3.562 -3.237 10.200 1.00 98.06 93 ASP A N 1
ATOM 726 C CA . ASP A 1 93 ? -4.840 -3.930 10.102 1.00 98.06 93 ASP A CA 1
ATOM 727 C C . ASP A 1 93 ? -5.911 -2.890 9.807 1.00 98.06 93 ASP A C 1
ATOM 729 O O . ASP A 1 93 ? -6.028 -1.897 10.523 1.00 98.06 93 ASP A O 1
ATOM 733 N N . ALA A 1 94 ? -6.647 -3.076 8.718 1.00 97.81 94 ALA A N 1
ATOM 734 C CA . ALA A 1 94 ? -7.549 -2.068 8.188 1.00 97.81 94 ALA A CA 1
ATOM 735 C C . ALA A 1 94 ? -8.794 -2.692 7.565 1.00 97.81 94 ALA A C 1
ATOM 737 O O . ALA A 1 94 ? -8.782 -3.821 7.078 1.00 97.81 94 ALA A O 1
ATOM 738 N N . LEU A 1 95 ? -9.871 -1.917 7.534 1.00 97.81 95 LEU A N 1
ATOM 739 C CA . LEU A 1 95 ? -11.017 -2.200 6.686 1.00 97.81 95 LEU A CA 1
ATOM 740 C C . LEU A 1 95 ? -10.705 -1.713 5.269 1.00 97.81 95 LEU A C 1
ATOM 742 O O . LEU A 1 95 ? -10.495 -0.517 5.054 1.00 97.81 95 LEU A O 1
ATOM 746 N N . LEU A 1 96 ? -10.705 -2.631 4.304 1.00 97.88 96 LEU A N 1
ATOM 747 C CA . LEU A 1 96 ? -10.669 -2.325 2.880 1.00 97.88 96 LEU A CA 1
ATOM 748 C C . LEU A 1 96 ? -12.064 -1.877 2.441 1.00 97.88 96 LEU A C 1
ATOM 750 O O . LEU A 1 96 ? -12.972 -2.689 2.264 1.00 97.88 96 LEU A O 1
ATOM 754 N N . CYS A 1 97 ? -12.235 -0.567 2.289 1.00 97.06 97 CYS A N 1
ATOM 755 C CA . CYS A 1 97 ? -13.513 0.056 1.963 1.00 97.06 97 CYS A CA 1
ATOM 756 C C . CYS A 1 97 ? -13.779 0.149 0.458 1.00 97.06 97 CYS A C 1
ATOM 758 O O . CYS A 1 97 ? -14.901 0.450 0.074 1.00 97.06 97 CYS A O 1
ATOM 760 N N . GLY A 1 98 ? -12.784 -0.098 -0.388 1.00 96.25 98 GLY A N 1
ATOM 761 C CA . GLY A 1 98 ? -12.889 -0.026 -1.842 1.00 96.25 98 GLY A CA 1
ATOM 762 C C . GLY A 1 98 ? -11.515 0.117 -2.481 1.00 96.25 98 GLY A C 1
ATOM 763 O O . GLY A 1 98 ? -10.501 0.222 -1.782 1.00 96.25 98 GLY A O 1
ATOM 764 N N . TYR A 1 99 ? -11.475 0.126 -3.808 1.00 96.69 99 TYR A N 1
ATOM 765 C CA . TYR A 1 99 ? -10.270 0.457 -4.553 1.00 96.69 99 TYR A CA 1
ATOM 766 C C . TYR A 1 99 ? -10.586 1.008 -5.944 1.00 96.69 99 TYR A C 1
ATOM 768 O O . TYR A 1 99 ? -11.537 0.579 -6.591 1.00 96.69 99 TYR A O 1
ATOM 776 N N . ALA A 1 100 ? -9.740 1.909 -6.431 1.00 94.50 100 ALA A N 1
ATOM 777 C CA . ALA A 1 100 ? -9.834 2.487 -7.765 1.00 94.50 100 ALA A CA 1
ATOM 778 C C . ALA A 1 100 ? -8.597 2.153 -8.605 1.00 94.50 100 ALA A C 1
ATOM 780 O O . ALA A 1 100 ? -7.532 1.814 -8.081 1.00 94.50 100 ALA A O 1
ATOM 781 N N . LEU A 1 101 ? -8.740 2.270 -9.924 1.00 93.44 101 LEU A N 1
ATOM 782 C CA . LEU A 1 101 ? -7.618 2.273 -10.853 1.00 93.44 101 LEU A CA 1
ATOM 783 C C . LEU A 1 101 ? -7.240 3.725 -11.177 1.00 93.44 101 LEU A C 1
ATOM 785 O O . LEU A 1 101 ? -8.010 4.430 -11.823 1.00 93.44 101 LEU A O 1
ATOM 789 N N . ASP A 1 102 ? -6.049 4.145 -10.757 1.00 90.31 102 ASP A N 1
ATOM 790 C CA . ASP A 1 102 ? -5.493 5.459 -11.071 1.00 90.31 102 ASP A CA 1
ATOM 791 C C . ASP A 1 102 ? -4.995 5.530 -12.531 1.00 90.31 102 ASP A C 1
ATOM 793 O O . ASP A 1 102 ? -4.633 4.527 -13.158 1.00 90.31 102 ASP A O 1
ATOM 797 N N . ASN A 1 103 ? -4.926 6.752 -13.072 1.00 88.06 103 ASN A N 1
ATOM 798 C CA . ASN A 1 103 ? -4.487 7.021 -14.450 1.00 88.06 103 ASN A CA 1
ATOM 799 C C . ASN A 1 103 ? -3.033 6.605 -14.734 1.00 88.06 103 ASN A C 1
ATOM 801 O O . ASN A 1 103 ? -2.684 6.351 -15.886 1.00 88.06 103 ASN A O 1
ATOM 805 N N . ASP A 1 104 ? -2.198 6.547 -13.695 1.00 86.94 104 ASP A N 1
ATOM 806 C CA . ASP A 1 104 ? -0.799 6.102 -13.755 1.00 86.94 104 ASP A CA 1
ATOM 807 C C . ASP A 1 104 ? -0.650 4.577 -13.592 1.00 86.94 104 ASP A C 1
ATOM 809 O O . ASP A 1 104 ? 0.443 4.043 -13.383 1.00 86.94 104 ASP A O 1
ATOM 813 N N . GLY A 1 105 ? -1.779 3.873 -13.670 1.00 90.06 105 GLY A N 1
ATOM 814 C CA . GLY A 1 105 ? -1.851 2.432 -13.650 1.00 90.06 105 GLY A CA 1
ATOM 815 C C . GLY A 1 105 ? -1.980 1.839 -12.257 1.00 90.06 105 GLY A C 1
ATOM 816 O O . GLY A 1 105 ? -2.321 0.661 -12.201 1.00 90.06 105 GLY A O 1
ATOM 817 N N . ASN A 1 106 ? -1.763 2.585 -11.166 1.00 93.81 106 ASN A N 1
ATOM 818 C CA . ASN A 1 106 ? -1.808 2.065 -9.795 1.00 93.81 106 ASN A CA 1
ATOM 819 C C . ASN A 1 106 ? -3.218 1.619 -9.376 1.00 93.81 106 ASN A C 1
ATOM 821 O O . ASN A 1 106 ? -4.212 2.249 -9.722 1.00 93.81 106 ASN A O 1
ATOM 825 N N . PHE A 1 107 ? -3.316 0.552 -8.581 1.00 95.81 107 PHE A N 1
ATOM 826 C CA . PHE A 1 107 ? -4.529 0.311 -7.798 1.00 95.81 107 PHE A CA 1
ATOM 827 C C . PHE A 1 107 ? -4.410 1.087 -6.502 1.00 95.81 107 PHE A C 1
ATOM 829 O O . PHE A 1 107 ? -3.480 0.841 -5.737 1.00 95.81 107 PHE A O 1
ATOM 836 N N . ARG A 1 108 ? -5.344 2.003 -6.262 1.00 95.81 108 ARG A N 1
ATOM 837 C CA . ARG A 1 108 ? -5.431 2.788 -5.036 1.00 95.81 108 ARG A CA 1
ATOM 838 C C . ARG A 1 108 ? -6.486 2.185 -4.130 1.00 95.81 108 ARG A C 1
ATOM 840 O O . ARG A 1 108 ? -7.663 2.182 -4.469 1.00 95.81 108 ARG A O 1
ATOM 847 N N . LEU A 1 109 ? -6.056 1.695 -2.982 1.00 97.19 109 LEU A N 1
ATOM 848 C CA . LEU A 1 109 ? -6.901 1.100 -1.960 1.00 97.19 109 LEU A CA 1
ATOM 849 C C . LEU A 1 109 ? -7.365 2.177 -0.994 1.00 97.19 109 LEU A C 1
ATOM 851 O O . LEU A 1 109 ? -6.592 3.065 -0.627 1.00 97.19 109 LEU A O 1
ATOM 855 N N . TYR A 1 110 ? -8.607 2.056 -0.553 1.00 96.62 110 TYR A N 1
ATOM 856 C CA . TYR A 1 110 ? -9.214 2.938 0.428 1.00 96.62 110 TYR A CA 1
ATOM 857 C C . TYR A 1 110 ? -9.311 2.208 1.760 1.00 96.62 110 TYR A C 1
ATOM 859 O O . TYR A 1 110 ? -10.128 1.300 1.915 1.00 96.62 110 TYR A O 1
ATOM 867 N N . LEU A 1 111 ? -8.437 2.576 2.698 1.00 97.50 111 LEU A N 1
ATOM 868 C CA . LEU A 1 111 ? -8.326 1.919 3.995 1.00 97.50 111 LEU A CA 1
ATOM 869 C C . LEU A 1 111 ? -8.887 2.804 5.106 1.00 97.50 111 LEU A C 1
ATOM 871 O O . LEU A 1 111 ? -8.678 4.021 5.109 1.00 97.50 111 LEU A O 1
ATOM 875 N N . ARG A 1 112 ? -9.541 2.171 6.080 1.00 96.44 112 ARG A N 1
ATOM 876 C CA . ARG A 1 112 ? -9.961 2.788 7.343 1.00 96.44 112 ARG A CA 1
ATOM 877 C C . ARG A 1 112 ? -9.474 1.967 8.526 1.00 96.44 112 ARG A C 1
ATOM 879 O O . ARG A 1 112 ? -9.453 0.740 8.438 1.00 96.44 112 ARG A O 1
ATOM 886 N N . ASP A 1 113 ? -9.155 2.626 9.636 1.00 93.56 113 ASP A N 1
ATOM 887 C CA . ASP A 1 113 ? -8.915 1.917 10.895 1.00 93.56 113 ASP A CA 1
ATOM 888 C C . ASP A 1 113 ? -10.139 1.048 11.267 1.00 93.56 113 ASP A C 1
ATOM 890 O O . ASP A 1 113 ? -11.276 1.513 11.138 1.00 93.56 113 ASP A O 1
ATOM 894 N N . PRO A 1 114 ? -9.954 -0.191 11.763 1.00 93.62 114 PRO A N 1
ATOM 895 C CA . PRO A 1 114 ? -11.066 -1.057 12.157 1.00 93.62 114 PRO A CA 1
ATOM 896 C C . PRO A 1 114 ? -11.876 -0.509 13.337 1.00 93.62 114 PRO A C 1
ATOM 898 O O . PRO A 1 114 ? -13.086 -0.708 13.399 1.00 93.62 114 PRO A O 1
ATOM 901 N N . SER A 1 115 ? -11.216 0.197 14.256 1.00 86.00 115 SER A N 1
ATOM 902 C CA . SER A 1 115 ? -11.806 0.774 15.472 1.00 86.00 115 SER A CA 1
ATOM 903 C C . SER A 1 115 ? -11.862 2.307 15.463 1.00 86.00 115 SER A C 1
ATOM 905 O O . SER A 1 115 ? -12.316 2.912 16.432 1.00 86.00 115 SER A O 1
ATOM 907 N N . GLY A 1 116 ? -11.393 2.949 14.389 1.00 84.31 116 GLY A N 1
ATOM 908 C CA . GLY A 1 116 ? -11.174 4.392 14.328 1.00 84.31 116 GLY A CA 1
ATOM 909 C C . GLY A 1 116 ? -11.792 5.062 13.103 1.00 84.31 116 GLY A C 1
ATOM 910 O O . GLY A 1 116 ? -12.365 4.434 12.217 1.00 84.31 116 GLY A O 1
ATOM 911 N N . THR A 1 117 ? -11.659 6.385 13.047 1.00 90.38 117 THR A N 1
ATOM 912 C CA . THR A 1 117 ? -12.132 7.216 11.925 1.00 90.38 117 THR A CA 1
ATOM 913 C C . THR A 1 117 ? -11.032 7.562 10.924 1.00 90.38 117 THR A C 1
AT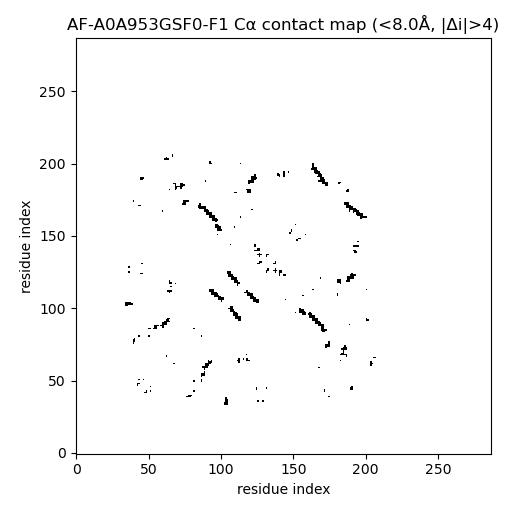OM 915 O O . THR A 1 117 ? -11.297 8.237 9.930 1.00 90.38 117 THR A O 1
ATOM 918 N N . HIS A 1 118 ? -9.792 7.144 11.186 1.00 95.00 118 HIS A N 1
ATOM 919 C CA . HIS A 1 118 ? -8.653 7.541 10.370 1.00 95.00 118 HIS A CA 1
ATOM 920 C C . HIS A 1 118 ? -8.619 6.710 9.091 1.00 95.00 118 HIS A C 1
ATOM 922 O O . HIS A 1 118 ? -9.025 5.545 9.068 1.00 95.00 118 HIS A O 1
ATOM 928 N N . SER A 1 119 ? -8.142 7.334 8.019 1.00 95.69 119 SER A N 1
ATOM 929 C CA . SER A 1 119 ? -8.032 6.715 6.704 1.00 95.69 119 SER A CA 1
ATOM 930 C C . SER A 1 119 ? -6.659 6.951 6.103 1.00 95.69 119 SER A C 1
ATOM 932 O O . SER A 1 119 ? -5.957 7.891 6.479 1.00 95.69 119 SER A O 1
ATOM 934 N N . MET A 1 120 ? -6.267 6.066 5.197 1.00 96.12 120 MET A N 1
ATOM 935 C CA . MET A 1 120 ? -5.009 6.156 4.470 1.00 96.12 120 MET A CA 1
ATOM 936 C C . MET A 1 120 ? -5.156 5.441 3.126 1.00 96.12 120 MET A C 1
ATOM 938 O O . MET A 1 120 ? -5.818 4.401 3.062 1.00 96.12 120 MET A O 1
ATOM 942 N N . PRO A 1 121 ? -4.529 5.942 2.048 1.00 96.31 121 PRO A N 1
ATOM 943 C CA . PRO A 1 121 ? -4.470 5.203 0.811 1.00 96.31 121 PRO A CA 1
ATOM 944 C C . PRO A 1 121 ? -3.295 4.227 0.848 1.00 96.31 121 PRO A C 1
ATOM 946 O O . PRO A 1 121 ? -2.228 4.507 1.402 1.00 96.31 121 PRO A O 1
ATOM 949 N N . ALA A 1 122 ? -3.470 3.094 0.188 1.00 97.44 122 ALA A N 1
ATOM 950 C CA . ALA A 1 122 ? -2.380 2.181 -0.115 1.00 97.44 122 ALA A CA 1
ATOM 951 C C . ALA A 1 122 ? -2.367 1.919 -1.620 1.00 97.44 122 ALA A C 1
ATOM 953 O O . ALA A 1 122 ? -3.428 1.856 -2.232 1.00 97.44 122 ALA A O 1
ATOM 954 N N . LEU A 1 123 ? -1.198 1.838 -2.243 1.00 96.44 123 LEU A N 1
ATOM 955 C CA . LEU A 1 123 ? -1.078 1.792 -3.697 1.00 96.44 123 LEU A CA 1
ATOM 956 C C . LEU A 1 123 ? -0.304 0.559 -4.148 1.00 96.44 123 LEU A C 1
ATOM 958 O O . LEU A 1 123 ? 0.758 0.247 -3.610 1.00 96.44 123 LEU A O 1
ATOM 962 N N . ILE A 1 124 ? -0.832 -0.134 -5.155 1.00 97.81 124 ILE A N 1
ATOM 963 C CA . ILE A 1 124 ? -0.182 -1.290 -5.778 1.00 97.81 124 ILE A CA 1
ATOM 964 C C . ILE A 1 124 ? 0.210 -0.925 -7.212 1.00 97.81 124 ILE A C 1
ATOM 966 O O . ILE A 1 124 ? -0.692 -0.727 -8.044 1.00 97.81 124 ILE A O 1
ATOM 970 N N . PRO A 1 125 ? 1.514 -0.897 -7.533 1.00 97.19 125 PRO A N 1
ATOM 971 C CA . PRO A 1 125 ? 1.996 -0.649 -8.884 1.00 97.19 125 PRO A CA 1
ATOM 972 C C . PRO A 1 125 ? 1.489 -1.629 -9.931 1.00 97.19 125 PRO A C 1
ATOM 974 O O . PRO A 1 125 ? 1.090 -2.753 -9.621 1.00 97.19 125 PRO A O 1
ATOM 977 N N . ASP A 1 126 ? 1.471 -1.189 -11.191 1.00 96.25 126 ASP A N 1
ATOM 978 C CA . ASP A 1 126 ? 1.115 -2.070 -12.297 1.00 96.25 126 ASP A CA 1
ATOM 979 C C . ASP A 1 126 ? 2.270 -3.009 -12.645 1.00 96.25 126 ASP A C 1
ATOM 981 O O . ASP A 1 126 ? 3.311 -2.532 -13.101 1.00 96.25 126 ASP A O 1
ATOM 985 N N . PRO A 1 127 ? 2.105 -4.336 -12.482 1.00 96.38 127 PRO A N 1
ATOM 986 C CA . PRO A 1 127 ? 3.171 -5.284 -12.780 1.00 96.38 127 PRO A CA 1
ATOM 987 C C . PRO A 1 127 ? 3.563 -5.312 -14.261 1.00 96.38 127 PRO A C 1
ATOM 989 O O . PRO A 1 127 ? 4.627 -5.826 -14.586 1.00 96.38 127 PRO A O 1
ATOM 992 N N . ASN A 1 128 ? 2.728 -4.775 -15.156 1.00 95.12 128 ASN A N 1
ATOM 993 C CA . ASN A 1 128 ? 2.995 -4.714 -16.591 1.00 95.12 128 ASN A CA 1
ATOM 994 C C . ASN A 1 128 ? 3.710 -3.427 -17.016 1.00 95.12 128 ASN A C 1
ATOM 996 O O . ASN A 1 128 ? 4.017 -3.272 -18.198 1.00 95.12 128 ASN A O 1
ATOM 1000 N N . CYS A 1 129 ? 3.970 -2.495 -16.093 1.00 94.69 129 CYS A N 1
ATOM 1001 C CA . CYS A 1 129 ? 4.793 -1.342 -16.426 1.00 94.69 129 CYS A CA 1
ATOM 1002 C C . CYS A 1 129 ? 6.219 -1.785 -16.761 1.00 94.69 129 CYS A C 1
ATOM 1004 O O . CYS A 1 129 ? 6.759 -2.606 -16.018 1.00 94.69 129 CYS A O 1
ATOM 1006 N N . PRO A 1 130 ? 6.844 -1.270 -17.837 1.00 93.25 130 PRO A N 1
ATOM 1007 C CA . PRO A 1 130 ? 8.124 -1.786 -18.329 1.00 93.25 130 PRO A CA 1
ATOM 1008 C C . PRO A 1 130 ? 9.225 -1.865 -17.262 1.00 93.25 130 PRO A C 1
ATOM 1010 O O . PRO A 1 130 ? 9.951 -2.854 -17.198 1.00 93.25 130 PRO A O 1
ATOM 1013 N N . GLU A 1 131 ? 9.310 -0.865 -16.381 1.00 93.06 131 GLU A N 1
ATOM 1014 C CA . GLU A 1 131 ? 10.304 -0.788 -15.304 1.00 93.06 131 GLU A CA 1
ATOM 1015 C C . GLU A 1 131 ? 10.062 -1.796 -14.175 1.00 93.06 131 GLU A C 1
ATOM 1017 O O . GLU A 1 131 ? 10.985 -2.123 -13.435 1.00 93.06 131 GLU A O 1
ATOM 1022 N N . ILE A 1 132 ? 8.831 -2.291 -14.032 1.00 96.00 132 ILE A N 1
ATOM 1023 C CA . ILE A 1 132 ? 8.461 -3.304 -13.040 1.00 96.00 132 ILE A CA 1
ATOM 1024 C C . ILE A 1 132 ? 8.522 -4.698 -13.653 1.00 96.00 132 ILE A C 1
ATOM 1026 O O . ILE A 1 132 ? 9.045 -5.607 -13.011 1.00 96.00 132 ILE A O 1
ATOM 1030 N N . ALA A 1 133 ? 8.002 -4.865 -14.872 1.00 95.25 133 ALA A N 1
ATOM 1031 C CA . ALA A 1 133 ? 7.869 -6.143 -15.569 1.00 95.25 133 ALA A CA 1
ATOM 1032 C C . ALA A 1 133 ? 9.212 -6.873 -15.722 1.00 95.25 133 ALA A C 1
ATOM 1034 O O . ALA A 1 133 ? 9.251 -8.100 -15.737 1.00 95.25 133 ALA A O 1
ATOM 1035 N N . ALA A 1 134 ? 10.312 -6.119 -15.781 1.00 89.69 134 ALA A N 1
ATOM 1036 C CA . ALA A 1 134 ? 11.675 -6.638 -15.832 1.00 89.69 134 ALA A CA 1
ATOM 1037 C C . ALA A 1 134 ? 12.268 -7.013 -14.453 1.00 89.69 134 ALA A C 1
ATOM 1039 O O . ALA A 1 134 ? 13.454 -7.326 -14.364 1.00 89.69 134 ALA A O 1
ATOM 1040 N N . THR A 1 135 ? 11.488 -6.962 -13.368 1.00 92.75 135 THR A N 1
ATOM 1041 C CA . THR A 1 135 ? 11.966 -7.171 -11.991 1.00 92.75 135 THR A CA 1
ATOM 1042 C C . THR A 1 135 ? 11.191 -8.284 -11.276 1.00 92.75 135 THR A C 1
ATOM 1044 O O . THR A 1 135 ? 10.010 -8.492 -11.565 1.00 92.75 135 THR A O 1
ATOM 1047 N N . PRO A 1 136 ? 11.780 -8.934 -10.251 1.00 90.56 136 PRO A N 1
ATOM 1048 C CA . PRO A 1 136 ? 11.070 -9.916 -9.422 1.00 90.56 136 PRO A CA 1
ATOM 1049 C C . PRO A 1 136 ? 9.824 -9.364 -8.706 1.00 90.56 136 PRO A C 1
ATOM 1051 O O . PRO A 1 136 ? 8.969 -10.122 -8.260 1.00 90.56 136 PRO A O 1
ATOM 1054 N N . ARG A 1 137 ? 9.683 -8.035 -8.595 1.00 94.75 137 ARG A N 1
ATOM 1055 C CA . ARG A 1 137 ? 8.534 -7.402 -7.927 1.00 94.75 137 ARG A CA 1
ATOM 1056 C C . ARG A 1 137 ? 7.246 -7.502 -8.739 1.00 94.75 137 ARG A C 1
ATOM 1058 O O . ARG A 1 137 ? 6.170 -7.367 -8.162 1.00 94.75 137 ARG A O 1
ATOM 1065 N N . ALA A 1 138 ? 7.335 -7.755 -10.047 1.00 97.25 138 ALA A N 1
ATOM 1066 C CA . ALA A 1 138 ? 6.164 -7.908 -10.904 1.00 97.25 138 ALA A CA 1
ATOM 1067 C C . ALA A 1 138 ? 5.233 -9.024 -10.412 1.00 97.25 138 ALA A C 1
ATOM 1069 O O . ALA A 1 138 ? 4.018 -8.844 -10.393 1.00 97.25 138 ALA A O 1
ATOM 1070 N N . GLU A 1 139 ? 5.787 -10.156 -9.975 1.00 96.69 139 GLU A N 1
ATOM 1071 C CA . GLU A 1 139 ? 4.995 -11.275 -9.459 1.00 96.69 139 GLU A CA 1
ATOM 1072 C C . GLU A 1 139 ? 4.297 -10.916 -8.145 1.00 96.69 139 GLU A C 1
ATOM 1074 O O . GLU A 1 139 ? 3.097 -11.132 -8.005 1.00 96.69 139 GLU A O 1
ATOM 1079 N N . MET A 1 140 ? 5.012 -10.259 -7.230 1.00 96.12 140 MET A N 1
ATOM 1080 C CA . MET A 1 140 ? 4.453 -9.783 -5.965 1.00 96.12 140 MET A CA 1
ATOM 1081 C C . MET A 1 140 ? 3.277 -8.819 -6.184 1.00 96.12 140 MET A C 1
ATOM 1083 O O . MET A 1 140 ? 2.203 -9.012 -5.617 1.00 96.12 140 MET A O 1
ATOM 1087 N N . TYR A 1 141 ? 3.432 -7.800 -7.038 1.00 98.00 141 TYR A N 1
ATOM 1088 C CA . TYR A 1 141 ? 2.333 -6.870 -7.321 1.00 98.00 141 TYR A CA 1
ATOM 1089 C C . TYR A 1 141 ? 1.181 -7.540 -8.069 1.00 98.00 141 TYR A C 1
ATOM 1091 O O . TYR A 1 141 ? 0.022 -7.200 -7.830 1.00 98.00 141 TYR A O 1
ATOM 1099 N N . ARG A 1 142 ? 1.472 -8.507 -8.948 1.00 97.88 142 ARG A N 1
ATOM 1100 C CA . ARG A 1 142 ? 0.444 -9.300 -9.628 1.00 97.88 142 ARG A CA 1
ATOM 1101 C C . ARG A 1 142 ? -0.390 -10.090 -8.622 1.00 97.88 142 ARG A C 1
ATOM 1103 O O . ARG A 1 142 ? -1.606 -9.931 -8.633 1.00 97.88 142 ARG A O 1
ATOM 1110 N N . ALA A 1 143 ? 0.250 -10.820 -7.711 1.00 96.75 143 ALA A N 1
ATOM 1111 C CA . ALA A 1 143 ? -0.429 -11.606 -6.685 1.00 96.75 143 ALA A CA 1
ATOM 1112 C C . ALA A 1 143 ? -1.347 -10.737 -5.807 1.00 96.75 143 ALA A C 1
ATOM 1114 O O . ALA A 1 143 ? -2.518 -11.058 -5.610 1.00 96.75 143 ALA A O 1
ATOM 1115 N N . VAL A 1 144 ? -0.857 -9.579 -5.347 1.00 97.12 144 VAL A N 1
ATOM 1116 C CA . VAL A 1 144 ? -1.668 -8.651 -4.542 1.00 97.12 144 VAL A CA 1
ATOM 1117 C C . VAL A 1 144 ? -2.857 -8.103 -5.348 1.00 97.12 144 VAL A C 1
ATOM 1119 O O . VAL A 1 144 ? -3.970 -8.016 -4.828 1.00 97.12 144 VAL A O 1
ATOM 1122 N N . ARG A 1 145 ? -2.672 -7.759 -6.630 1.00 97.69 145 ARG A N 1
ATOM 1123 C CA . ARG A 1 145 ? -3.773 -7.287 -7.492 1.00 97.69 145 ARG A CA 1
ATOM 1124 C C . ARG A 1 145 ? -4.812 -8.360 -7.783 1.00 97.69 145 ARG A C 1
ATOM 1126 O O . ARG A 1 145 ? -6.001 -8.044 -7.826 1.00 97.69 145 ARG A O 1
ATOM 1133 N N . GLU A 1 146 ? -4.377 -9.590 -8.017 1.00 96.50 146 GLU A N 1
ATOM 1134 C CA . GLU A 1 146 ? -5.260 -10.734 -8.242 1.00 96.50 146 GLU A CA 1
ATOM 1135 C C . GLU A 1 146 ? -6.110 -11.006 -7.006 1.00 96.50 146 GLU A C 1
ATOM 1137 O O . GLU A 1 146 ? -7.328 -11.122 -7.130 1.00 96.50 146 GLU A O 1
ATOM 1142 N N . TRP A 1 147 ? -5.505 -10.980 -5.815 1.00 95.81 147 TRP A N 1
ATOM 1143 C CA . TRP A 1 147 ? -6.236 -11.131 -4.560 1.00 95.81 147 TRP A CA 1
ATOM 1144 C C . TRP A 1 147 ? -7.333 -10.070 -4.394 1.00 95.81 147 TRP A C 1
ATOM 1146 O O . TRP A 1 147 ? -8.468 -10.403 -4.048 1.00 95.81 147 TRP A O 1
ATOM 1156 N N . ILE A 1 148 ? -7.041 -8.800 -4.699 1.00 96.31 148 ILE A N 1
ATOM 1157 C CA . ILE A 1 148 ? -8.047 -7.728 -4.621 1.00 96.31 148 ILE A CA 1
ATOM 1158 C C . ILE A 1 148 ? -9.172 -7.944 -5.618 1.00 96.31 148 ILE A C 1
ATOM 1160 O O . ILE A 1 148 ? -10.338 -7.811 -5.253 1.00 96.31 148 ILE A O 1
ATOM 1164 N N . ARG A 1 149 ? -8.850 -8.281 -6.870 1.00 95.88 149 ARG A N 1
ATOM 1165 C CA . ARG A 1 149 ? -9.877 -8.553 -7.882 1.00 95.88 149 ARG A CA 1
ATOM 1166 C C . ARG A 1 149 ? -10.749 -9.741 -7.491 1.00 95.88 149 ARG A C 1
ATOM 1168 O O . ARG A 1 149 ? -11.954 -9.677 -7.696 1.00 95.88 149 ARG A O 1
ATOM 1175 N N . ALA A 1 150 ? -10.165 -10.786 -6.913 1.00 94.62 150 ALA A N 1
ATOM 1176 C CA . ALA A 1 150 ? -10.910 -11.941 -6.426 1.00 94.62 150 ALA A CA 1
ATOM 1177 C C . ALA A 1 150 ? -11.802 -11.595 -5.220 1.00 94.62 150 ALA A C 1
ATOM 1179 O O . ALA A 1 150 ? -12.916 -12.097 -5.126 1.00 94.62 150 ALA A O 1
ATOM 1180 N N . SER A 1 151 ? -11.334 -10.719 -4.326 1.00 91.94 151 SER A N 1
ATOM 1181 C CA . SER A 1 151 ? -12.030 -10.393 -3.072 1.00 91.94 151 SER A CA 1
ATOM 1182 C C . SER A 1 151 ? -13.093 -9.302 -3.225 1.00 91.94 151 SER A C 1
ATOM 1184 O O . SER A 1 151 ? -14.127 -9.349 -2.568 1.00 91.94 151 SER A O 1
ATOM 1186 N N . VAL A 1 152 ? -12.836 -8.300 -4.069 1.00 94.31 152 VAL A N 1
ATOM 1187 C CA . VAL A 1 152 ? -13.685 -7.106 -4.231 1.00 94.31 152 VAL A CA 1
ATOM 1188 C C . VAL A 1 152 ? -14.388 -7.070 -5.592 1.00 94.31 152 VAL A C 1
ATOM 1190 O O . VAL A 1 152 ? -15.416 -6.412 -5.739 1.00 94.31 152 VAL A O 1
ATOM 1193 N N . GLY A 1 153 ? -13.874 -7.777 -6.600 1.00 94.50 153 GLY A N 1
ATOM 1194 C CA . GLY A 1 153 ? -14.369 -7.702 -7.973 1.00 94.50 153 GLY A CA 1
ATOM 1195 C C . GLY A 1 153 ? -13.763 -6.528 -8.741 1.00 94.50 153 GLY A C 1
ATOM 1196 O O . GLY A 1 153 ? -12.569 -6.237 -8.626 1.00 94.50 153 GLY A O 1
ATOM 1197 N N . ASN A 1 154 ? -14.572 -5.861 -9.566 1.00 95.00 154 ASN A N 1
ATOM 1198 C CA . ASN A 1 154 ? -14.136 -4.692 -10.337 1.00 95.00 154 ASN A CA 1
ATOM 1199 C C . ASN A 1 154 ? -13.818 -3.489 -9.423 1.00 95.00 154 ASN A C 1
ATOM 1201 O O . ASN A 1 154 ? -14.390 -3.397 -8.337 1.00 95.00 154 ASN A O 1
ATOM 1205 N N . PRO A 1 155 ? -12.936 -2.560 -9.850 1.00 95.25 155 PRO A N 1
ATOM 1206 C CA . PRO A 1 155 ? -12.658 -1.342 -9.091 1.00 95.25 155 PRO A CA 1
ATOM 1207 C C . PRO A 1 155 ? -13.944 -0.587 -8.739 1.00 95.25 155 PRO A C 1
ATOM 1209 O O . PRO A 1 155 ? -14.801 -0.370 -9.596 1.00 95.25 155 PRO A O 1
ATOM 1212 N N . THR A 1 156 ? -14.062 -0.193 -7.476 1.00 94.81 156 THR A N 1
ATOM 1213 C CA . THR A 1 156 ? -15.186 0.554 -6.914 1.00 94.81 156 THR A CA 1
ATOM 1214 C C . THR A 1 156 ? -14.711 1.424 -5.754 1.00 94.81 156 THR A C 1
ATOM 1216 O O . THR A 1 156 ? -13.936 0.986 -4.901 1.00 94.81 156 THR A O 1
ATOM 1219 N N . ASP A 1 157 ? -15.223 2.650 -5.674 1.00 89.56 157 ASP A N 1
ATOM 1220 C CA . ASP A 1 157 ? -14.846 3.603 -4.626 1.00 89.56 157 ASP A CA 1
ATOM 1221 C C . ASP A 1 157 ? -15.404 3.269 -3.241 1.00 89.56 157 ASP A C 1
ATOM 12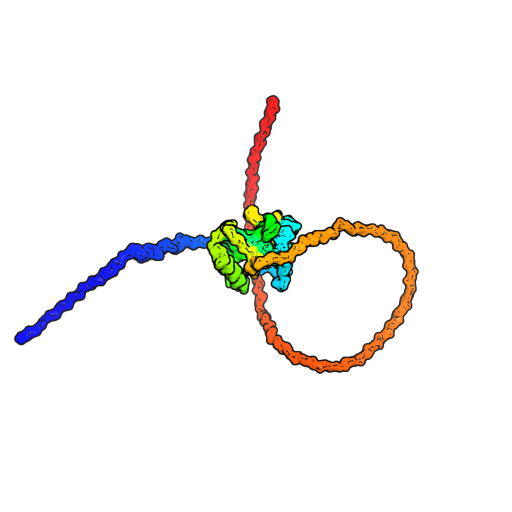23 O O . ASP A 1 157 ? -14.996 3.877 -2.246 1.00 89.56 157 ASP A O 1
ATOM 1227 N N . SER A 1 158 ? -16.362 2.344 -3.186 1.00 93.69 158 SER A N 1
ATOM 1228 C CA . SER A 1 158 ? -16.954 1.841 -1.956 1.00 93.69 158 SER A CA 1
ATOM 1229 C C . SER A 1 158 ? -17.453 0.414 -2.157 1.00 93.69 158 SER A C 1
ATOM 1231 O O . SER A 1 158 ? -18.071 0.101 -3.176 1.00 93.69 158 SER A O 1
ATOM 1233 N N . VAL A 1 159 ? -17.252 -0.434 -1.156 1.00 93.44 159 VAL A N 1
ATOM 1234 C CA . VAL A 1 159 ? -17.915 -1.735 -1.029 1.00 93.44 159 VAL A CA 1
ATOM 1235 C C . VAL A 1 159 ? -19.004 -1.656 0.036 1.00 93.44 159 VAL A C 1
ATOM 1237 O O . VAL A 1 159 ? -18.894 -0.876 0.982 1.00 93.44 159 VAL A O 1
ATOM 1240 N N . ALA A 1 160 ? -20.060 -2.457 -0.111 1.00 91.62 160 ALA A N 1
ATOM 1241 C CA . ALA A 1 160 ? -21.138 -2.527 0.880 1.00 91.62 160 ALA A CA 1
ATOM 1242 C C . ALA A 1 160 ? -20.666 -3.164 2.199 1.00 91.62 160 ALA A C 1
ATOM 1244 O O . ALA A 1 160 ? -21.082 -2.749 3.279 1.00 91.62 160 ALA A O 1
ATOM 1245 N N . SER A 1 161 ? -19.759 -4.139 2.105 1.00 93.00 161 SER A N 1
ATOM 1246 C CA . SER A 1 161 ? -19.188 -4.858 3.243 1.00 93.00 161 SER A CA 1
ATOM 1247 C C . SER A 1 161 ? -17.663 -4.770 3.185 1.00 93.00 161 SER A C 1
ATOM 1249 O O . SER A 1 161 ? -17.046 -5.507 2.416 1.00 93.00 161 SER A O 1
ATOM 1251 N N . PRO A 1 162 ? -17.043 -3.842 3.939 1.00 95.75 162 PRO A N 1
ATOM 1252 C CA . PRO A 1 162 ? -15.591 -3.735 4.001 1.00 95.75 162 PRO A CA 1
ATOM 1253 C C . PRO A 1 162 ? -14.939 -5.032 4.480 1.00 95.75 162 PRO A C 1
ATOM 1255 O O . PRO A 1 162 ? -15.421 -5.661 5.421 1.00 95.75 162 PRO A O 1
ATOM 1258 N N . VAL A 1 163 ? -13.825 -5.404 3.851 1.00 96.38 163 VAL A N 1
ATOM 1259 C CA . VAL A 1 163 ? -13.066 -6.615 4.197 1.00 96.38 163 VAL A CA 1
ATOM 1260 C C . VAL A 1 163 ? -11.983 -6.249 5.202 1.00 96.38 163 VAL A C 1
ATOM 1262 O O . VAL A 1 163 ? -11.231 -5.302 4.970 1.00 96.38 163 VAL A O 1
ATOM 1265 N N . LEU A 1 164 ? -11.884 -6.984 6.308 1.00 97.75 164 LEU A N 1
ATOM 1266 C CA . LEU A 1 164 ? -10.797 -6.792 7.259 1.00 97.75 164 LEU A CA 1
ATOM 1267 C C . LEU A 1 164 ? -9.513 -7.436 6.720 1.00 97.75 164 LEU A C 1
ATOM 1269 O O . LEU A 1 164 ? -9.487 -8.621 6.387 1.00 97.75 164 LEU A O 1
ATOM 1273 N N . VAL A 1 165 ? -8.452 -6.639 6.613 1.00 98.25 165 VAL A N 1
ATOM 1274 C CA . VAL A 1 165 ? -7.192 -7.042 5.986 1.00 98.25 165 VAL A CA 1
ATOM 1275 C C . VAL A 1 165 ? -5.984 -6.589 6.788 1.00 98.25 165 VAL A C 1
ATOM 1277 O O . VAL A 1 165 ? -5.991 -5.513 7.380 1.00 98.25 165 VAL A O 1
ATOM 1280 N N . ALA A 1 166 ? -4.912 -7.374 6.726 1.00 97.88 166 ALA A N 1
ATOM 1281 C CA . ALA A 1 166 ? -3.570 -6.911 7.049 1.00 97.88 166 ALA A CA 1
ATOM 1282 C C . ALA A 1 166 ? -2.902 -6.405 5.764 1.00 97.88 166 ALA A C 1
ATOM 1284 O O . ALA A 1 166 ? -2.679 -7.171 4.822 1.00 97.88 166 ALA A O 1
ATOM 1285 N N . VAL A 1 167 ? -2.566 -5.116 5.727 1.00 98.44 167 VAL A N 1
ATOM 1286 C CA . VAL A 1 167 ? -1.876 -4.465 4.608 1.00 98.44 167 VAL A CA 1
ATOM 1287 C C . VAL A 1 167 ? -0.430 -4.221 4.998 1.00 98.44 167 VAL A C 1
ATOM 1289 O O . VAL A 1 167 ? -0.158 -3.527 5.973 1.00 98.44 167 VAL A O 1
ATOM 1292 N N . THR A 1 168 ? 0.505 -4.763 4.226 1.00 98.44 168 THR A N 1
ATOM 1293 C CA . THR A 1 168 ? 1.940 -4.529 4.400 1.00 98.44 168 THR A CA 1
ATOM 1294 C C . THR A 1 168 ? 2.471 -3.713 3.231 1.00 98.44 168 THR A C 1
ATOM 1296 O O . THR A 1 168 ? 2.306 -4.093 2.070 1.00 98.44 168 THR A O 1
ATOM 1299 N N . GLY A 1 169 ? 3.118 -2.588 3.518 1.00 98.44 169 GLY A N 1
ATOM 1300 C CA . GLY A 1 169 ? 3.619 -1.678 2.492 1.00 98.44 169 GLY A CA 1
ATOM 1301 C C . GLY A 1 169 ? 4.726 -0.761 2.987 1.00 98.44 169 GLY A C 1
ATOM 1302 O O . GLY A 1 169 ? 4.981 -0.649 4.186 1.00 98.44 169 GLY A O 1
ATOM 1303 N N . VAL A 1 170 ? 5.399 -0.112 2.043 1.00 98.50 170 VAL A N 1
ATOM 1304 C CA . VAL A 1 170 ? 6.460 0.861 2.330 1.00 98.50 170 VAL A CA 1
ATOM 1305 C C . VAL A 1 170 ? 5.839 2.239 2.517 1.00 98.50 170 VAL A C 1
ATOM 1307 O O . VAL A 1 170 ? 4.969 2.628 1.744 1.00 98.50 170 VAL A O 1
ATOM 1310 N N . GLY A 1 171 ? 6.271 2.992 3.528 1.00 97.88 171 GLY A N 1
ATOM 1311 C CA . GLY A 1 171 ? 5.825 4.378 3.673 1.00 97.88 171 GLY A CA 1
ATOM 1312 C C . GLY A 1 171 ? 6.253 5.245 2.487 1.00 97.88 171 GLY A C 1
ATOM 1313 O O . GLY A 1 171 ? 7.398 5.169 2.045 1.00 97.88 171 GLY A O 1
ATOM 1314 N N . LEU A 1 172 ? 5.364 6.109 2.006 1.00 97.06 172 LEU A N 1
ATOM 1315 C CA . LEU A 1 172 ? 5.697 7.140 1.024 1.00 97.06 172 LEU A CA 1
ATOM 1316 C C . LEU A 1 172 ? 4.789 8.359 1.204 1.00 97.06 172 LEU A C 1
ATOM 1318 O O . LEU A 1 172 ? 3.570 8.221 1.266 1.00 97.06 172 LEU A O 1
ATOM 1322 N N . TYR A 1 173 ? 5.362 9.556 1.294 1.00 95.75 173 TYR A N 1
ATOM 1323 C CA . TYR A 1 173 ? 4.598 10.798 1.255 1.00 95.75 173 TYR A CA 1
ATOM 1324 C C . TYR A 1 173 ? 4.198 11.102 -0.190 1.00 95.75 173 TYR A C 1
ATOM 1326 O O . TYR A 1 173 ? 5.048 11.279 -1.070 1.00 95.75 173 TYR A O 1
ATOM 1334 N N . GLU A 1 174 ? 2.889 11.166 -0.430 1.00 88.94 174 GLU A N 1
ATOM 1335 C CA . GLU A 1 174 ? 2.324 11.407 -1.757 1.00 88.94 174 GLU A CA 1
ATOM 1336 C C . GLU A 1 174 ? 2.423 12.892 -2.148 1.00 88.94 174 GLU A C 1
ATOM 1338 O O . GLU A 1 174 ? 2.186 13.802 -1.344 1.00 88.94 174 GLU A O 1
ATOM 1343 N N . VAL A 1 175 ? 2.760 13.138 -3.417 1.00 84.06 175 VAL A N 1
ATOM 1344 C CA . VAL A 1 175 ? 2.893 14.490 -3.991 1.00 84.06 175 VAL A CA 1
ATOM 1345 C C . VAL A 1 175 ? 1.521 15.098 -4.305 1.00 84.06 175 VAL A C 1
ATOM 1347 O O . VAL A 1 175 ? 1.300 16.292 -4.093 1.00 84.06 175 VAL A O 1
ATOM 1350 N N . LEU A 1 176 ? 0.582 14.284 -4.800 1.00 71.00 176 LEU A N 1
ATOM 1351 C CA . LEU A 1 176 ? -0.733 14.738 -5.252 1.00 71.00 176 LEU A CA 1
ATOM 1352 C C . LEU A 1 176 ? -1.797 14.639 -4.157 1.00 71.00 176 LEU A C 1
ATOM 1354 O O . LEU A 1 176 ? -1.824 13.711 -3.349 1.00 71.00 176 LEU A O 1
ATOM 1358 N N . ASN A 1 177 ? -2.709 15.610 -4.163 1.00 61.44 177 ASN A N 1
ATOM 1359 C CA . ASN A 1 177 ? -3.856 15.697 -3.269 1.00 61.44 177 ASN A CA 1
ATOM 1360 C C . ASN A 1 177 ? -5.068 14.956 -3.853 1.00 61.44 177 ASN A C 1
ATOM 1362 O O . ASN A 1 177 ? -5.947 15.549 -4.471 1.00 61.44 177 ASN A O 1
ATOM 1366 N N . HIS A 1 178 ? -5.154 13.654 -3.611 1.00 65.31 178 HIS A N 1
ATOM 1367 C CA . HIS A 1 178 ? -6.424 12.943 -3.746 1.00 65.31 178 HIS A CA 1
ATOM 1368 C C . HIS A 1 178 ? -7.170 13.075 -2.422 1.00 65.31 178 HIS A C 1
ATOM 1370 O O . HIS A 1 178 ? -7.025 12.222 -1.567 1.00 65.31 178 HIS A O 1
ATOM 1376 N N . GLU A 1 179 ? -7.903 14.170 -2.213 1.00 66.12 179 GLU A N 1
ATOM 1377 C CA . GLU A 1 179 ? -8.401 14.575 -0.881 1.00 66.12 179 GLU A CA 1
ATOM 1378 C C . GLU A 1 179 ? -9.197 13.486 -0.135 1.00 66.12 179 GLU A C 1
ATOM 1380 O O . GLU A 1 179 ? -9.194 13.441 1.095 1.00 66.12 179 GLU A O 1
ATOM 1385 N 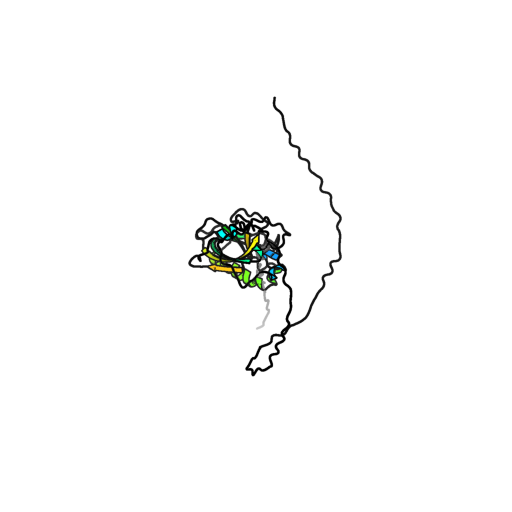N . LYS A 1 180 ? -9.837 12.568 -0.866 1.00 79.62 180 LYS A N 1
ATOM 1386 C CA . LYS A 1 180 ? -10.569 11.431 -0.302 1.00 79.62 180 LYS A CA 1
ATOM 1387 C C . LYS A 1 180 ? -9.602 10.336 0.180 1.00 79.62 180 LYS A C 1
ATOM 1389 O O . LYS A 1 180 ? -8.733 9.904 -0.572 1.00 79.62 180 LYS A O 1
ATOM 1394 N N . TRP A 1 181 ? -9.817 9.832 1.400 1.00 86.19 181 TRP A N 1
ATOM 1395 C CA . TRP A 1 181 ? -9.066 8.722 2.020 1.00 86.19 181 TRP A CA 1
ATOM 1396 C C . TRP A 1 181 ? -7.591 9.001 2.343 1.00 86.19 181 TRP A C 1
ATOM 1398 O O . TRP A 1 181 ? -6.827 8.069 2.583 1.00 86.19 181 TRP A O 1
ATOM 1408 N N . MET A 1 182 ? -7.169 10.267 2.356 1.00 86.88 182 MET A N 1
ATOM 1409 C CA . MET A 1 182 ? -5.806 10.635 2.736 1.00 86.88 182 MET A CA 1
ATOM 1410 C C . MET A 1 182 ? -5.584 10.579 4.244 1.00 86.88 182 MET A C 1
ATOM 1412 O O . MET A 1 182 ? -6.393 11.078 5.026 1.00 86.88 182 MET A O 1
ATOM 1416 N N . ALA A 1 183 ? -4.402 10.102 4.635 1.00 90.50 183 ALA A N 1
ATOM 1417 C CA . ALA A 1 183 ? -3.895 10.351 5.973 1.00 90.50 183 ALA A CA 1
ATOM 1418 C C . ALA A 1 183 ? -3.611 11.851 6.157 1.00 90.50 183 ALA A C 1
ATOM 1420 O O . ALA A 1 183 ? -3.120 12.526 5.245 1.00 90.50 183 ALA A O 1
ATOM 1421 N N . THR A 1 184 ? -3.852 12.370 7.362 1.00 88.62 184 THR A N 1
ATOM 1422 C CA . THR A 1 184 ? -3.677 13.793 7.713 1.00 88.62 184 THR A CA 1
ATOM 1423 C C . THR A 1 184 ? -2.268 14.318 7.402 1.00 88.62 184 THR A C 1
ATOM 1425 O O . THR A 1 184 ? -2.083 15.480 7.024 1.00 88.62 184 THR A O 1
ATOM 1428 N N . ASN A 1 185 ? -1.263 13.449 7.508 1.00 93.31 185 ASN A N 1
ATOM 1429 C CA . ASN A 1 185 ? 0.139 13.758 7.257 1.00 93.31 185 ASN A CA 1
ATOM 1430 C C . ASN A 1 185 ? 0.617 13.476 5.819 1.00 93.31 185 ASN A C 1
ATOM 1432 O O . ASN A 1 185 ? 1.786 13.721 5.529 1.00 93.31 185 ASN A O 1
ATOM 1436 N N . ARG A 1 186 ? -0.277 13.027 4.923 1.00 93.19 186 ARG A N 1
ATOM 1437 C CA . ARG A 1 186 ? -0.015 12.635 3.521 1.00 93.19 186 ARG A CA 1
ATOM 1438 C C . ARG A 1 186 ? 0.830 11.377 3.318 1.00 93.19 186 ARG A C 1
ATOM 1440 O O . ARG A 1 186 ? 1.250 11.118 2.190 1.00 93.19 186 ARG A O 1
ATOM 1447 N N . LEU A 1 187 ? 1.0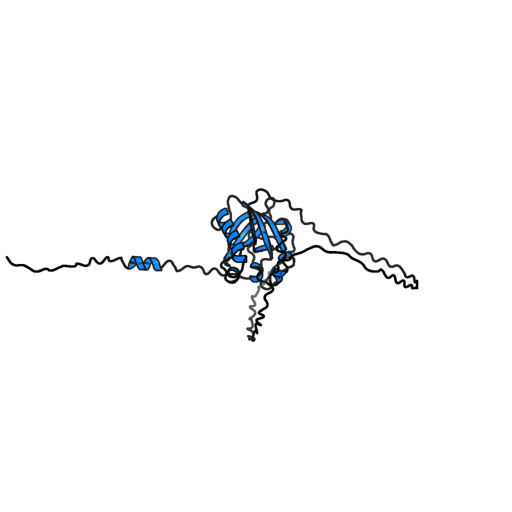82 10.602 4.370 1.00 95.81 187 LEU A N 1
ATOM 1448 C CA . LEU A 1 187 ? 1.726 9.305 4.219 1.00 95.81 187 LEU A CA 1
ATOM 1449 C C . LEU A 1 187 ? 0.739 8.307 3.594 1.00 95.81 187 LEU A C 1
ATOM 1451 O O . LEU A 1 187 ? -0.436 8.269 3.959 1.00 95.81 187 LEU A O 1
ATOM 1455 N N . ALA A 1 188 ? 1.231 7.499 2.668 1.00 96.31 188 ALA A N 1
ATOM 1456 C CA . ALA A 1 188 ? 0.554 6.351 2.088 1.00 96.31 188 ALA A CA 1
ATOM 1457 C C . ALA A 1 188 ? 1.426 5.101 2.258 1.00 96.31 188 ALA A C 1
ATOM 1459 O O . ALA A 1 188 ? 2.631 5.199 2.512 1.00 96.31 188 ALA A O 1
ATOM 1460 N N . LEU A 1 189 ? 0.826 3.926 2.069 1.00 98.06 189 LEU A N 1
ATOM 1461 C CA . LEU A 1 189 ? 1.584 2.695 1.851 1.00 98.06 189 LEU A CA 1
ATOM 1462 C C . LEU A 1 189 ? 1.790 2.506 0.345 1.00 98.06 189 LEU A C 1
ATOM 1464 O O . LEU A 1 189 ? 0.879 2.069 -0.355 1.00 98.06 189 LEU A O 1
ATOM 1468 N N . HIS A 1 190 ? 2.967 2.866 -0.163 1.00 97.12 190 HIS A N 1
ATOM 1469 C CA . HIS A 1 190 ? 3.299 2.817 -1.583 1.00 97.12 190 HIS A CA 1
ATOM 1470 C C . HIS A 1 190 ? 4.766 2.393 -1.785 1.00 97.12 190 HIS A C 1
ATOM 1472 O O . HIS A 1 190 ? 5.682 3.161 -1.484 1.00 97.12 190 HIS A O 1
ATOM 1478 N N . PRO A 1 191 ? 5.014 1.191 -2.326 1.00 98.00 191 PRO A N 1
ATOM 1479 C CA . PRO A 1 191 ? 4.031 0.197 -2.747 1.00 98.00 191 PRO A CA 1
ATOM 1480 C C . PRO A 1 191 ? 3.526 -0.687 -1.603 1.00 98.00 191 PRO A C 1
ATOM 1482 O O . PRO A 1 191 ? 4.212 -0.905 -0.601 1.00 98.00 191 PRO A O 1
ATOM 1485 N N . VAL A 1 192 ? 2.341 -1.259 -1.804 1.00 98.50 192 VAL A N 1
ATOM 1486 C CA . VAL A 1 192 ? 1.867 -2.440 -1.075 1.00 98.50 192 VAL A CA 1
ATOM 1487 C C . VAL A 1 192 ? 2.639 -3.662 -1.564 1.00 98.50 192 VAL A C 1
ATOM 1489 O O . VAL A 1 192 ? 2.747 -3.909 -2.765 1.00 98.50 192 VAL A O 1
ATOM 1492 N N . ILE A 1 193 ? 3.169 -4.423 -0.613 1.00 96.81 193 ILE A N 1
ATOM 1493 C CA . ILE A 1 193 ? 3.995 -5.617 -0.836 1.00 96.81 193 ILE A CA 1
ATOM 1494 C C . ILE A 1 193 ? 3.396 -6.877 -0.196 1.00 96.81 193 ILE A C 1
ATOM 1496 O O . ILE A 1 193 ? 3.895 -7.973 -0.414 1.00 96.81 193 ILE A O 1
ATOM 1500 N N . GLY A 1 194 ? 2.320 -6.735 0.579 1.00 96.31 194 GLY A N 1
ATOM 1501 C CA . GLY A 1 194 ? 1.563 -7.851 1.131 1.00 96.31 194 GLY A CA 1
ATOM 1502 C C . GLY A 1 194 ? 0.145 -7.423 1.482 1.00 96.31 194 GLY A C 1
ATOM 1503 O O . GLY A 1 194 ? -0.074 -6.308 1.955 1.00 96.31 194 GLY A O 1
ATOM 1504 N N . LEU A 1 195 ? -0.816 -8.304 1.234 1.00 96.94 195 LEU A N 1
ATOM 1505 C CA . LEU A 1 195 ? -2.224 -8.072 1.519 1.00 96.94 195 LEU A CA 1
ATOM 1506 C C . LEU A 1 195 ? -2.910 -9.412 1.740 1.00 96.94 195 LEU A C 1
ATOM 1508 O O . LEU A 1 195 ? -2.795 -10.303 0.902 1.00 96.94 195 LEU A O 1
ATOM 1512 N N . GLN A 1 196 ? -3.605 -9.547 2.861 1.00 95.25 196 GLN A N 1
ATOM 1513 C CA . GLN A 1 196 ? -4.290 -10.785 3.215 1.00 95.25 196 GLN A CA 1
ATOM 1514 C C . GLN A 1 196 ? -5.493 -10.496 4.116 1.00 95.25 196 GLN A C 1
ATOM 1516 O O . GLN A 1 196 ? -5.452 -9.520 4.874 1.00 95.25 196 GLN A O 1
ATOM 1521 N N . PRO A 1 197 ? -6.547 -11.327 4.063 1.00 96.19 197 PRO A N 1
ATOM 1522 C CA . PRO A 1 197 ? -7.653 -11.223 4.998 1.00 96.19 197 PRO A CA 1
ATOM 1523 C C . PRO A 1 197 ? -7.190 -11.638 6.396 1.00 96.19 197 PRO A C 1
ATOM 1525 O O . PRO A 1 197 ? -6.275 -12.450 6.545 1.00 96.19 197 PRO A O 1
ATOM 1528 N N . ILE A 1 198 ? -7.829 -11.075 7.414 1.00 97.12 198 ILE A N 1
ATOM 1529 C CA . ILE A 1 198 ? -7.639 -11.461 8.814 1.00 97.12 198 ILE A CA 1
ATOM 1530 C C . ILE A 1 198 ? -9.001 -11.521 9.507 1.00 97.12 198 ILE A C 1
ATOM 1532 O O . ILE A 1 198 ? -9.913 -10.778 9.145 1.00 97.12 198 ILE A O 1
ATOM 1536 N N . ASP A 1 199 ? -9.119 -12.363 10.530 1.00 96.25 199 ASP A N 1
ATOM 1537 C CA . ASP A 1 199 ? -10.389 -12.562 11.242 1.00 96.25 199 ASP A CA 1
ATOM 1538 C C . ASP A 1 199 ? -10.616 -11.531 12.356 1.00 96.25 199 ASP A C 1
ATOM 1540 O O . ASP A 1 199 ? -11.752 -11.237 12.725 1.00 96.25 199 ASP A O 1
ATOM 1544 N N . ALA A 1 200 ? -9.533 -10.958 12.891 1.00 95.38 200 ALA A N 1
ATOM 1545 C CA . ALA A 1 200 ? -9.581 -9.945 13.938 1.00 95.38 200 ALA A CA 1
ATOM 1546 C C . ALA A 1 200 ? -8.388 -8.976 13.837 1.00 95.38 200 ALA A C 1
ATOM 1548 O O . ALA A 1 200 ? -7.292 -9.408 13.465 1.00 95.38 200 ALA A O 1
ATOM 1549 N N . PRO A 1 201 ? -8.559 -7.685 14.191 1.00 94.56 201 PRO A N 1
ATOM 1550 C CA . PRO A 1 201 ? -7.450 -6.739 14.244 1.00 94.56 201 PRO A CA 1
ATOM 1551 C C . PRO A 1 201 ? -6.465 -7.110 15.353 1.00 94.56 201 PRO A C 1
ATOM 1553 O O . PRO A 1 201 ? -6.857 -7.402 16.485 1.00 94.56 201 PRO A O 1
ATOM 1556 N N . ARG A 1 202 ? -5.173 -7.040 15.049 1.00 94.44 202 ARG A N 1
ATOM 1557 C CA . ARG A 1 202 ? -4.099 -7.169 16.031 1.00 94.44 202 ARG A CA 1
ATOM 1558 C C . ARG A 1 202 ? -4.025 -5.898 16.873 1.00 94.44 202 ARG A C 1
ATOM 1560 O O . ARG A 1 202 ? -4.198 -4.787 16.371 1.00 94.44 202 ARG A O 1
ATOM 1567 N N . LEU A 1 203 ? -3.751 -6.070 18.164 1.00 87.25 203 LEU A N 1
ATOM 1568 C CA . LEU A 1 203 ? -3.583 -4.948 19.083 1.00 87.25 203 LEU A CA 1
ATOM 1569 C C . LEU A 1 203 ? -2.304 -4.182 18.750 1.00 87.25 203 LEU A C 1
ATOM 1571 O O . LEU A 1 203 ? -1.249 -4.769 18.511 1.00 87.25 203 LEU A O 1
ATOM 1575 N N . VAL A 1 204 ? -2.423 -2.861 18.759 1.00 87.69 204 VAL A N 1
ATOM 1576 C CA . VAL A 1 204 ? -1.317 -1.937 18.544 1.00 87.69 204 VAL A CA 1
ATOM 1577 C C . VAL A 1 204 ? -1.355 -0.921 19.668 1.00 87.69 204 VAL A C 1
ATOM 1579 O O . VAL A 1 204 ? -2.387 -0.284 19.890 1.00 87.69 204 VAL A O 1
ATOM 1582 N N . ASP A 1 205 ? -0.233 -0.751 20.355 1.00 81.81 205 ASP A N 1
ATOM 1583 C CA . ASP A 1 205 ? -0.109 0.307 21.346 1.00 81.81 205 ASP A CA 1
ATOM 1584 C C . ASP A 1 205 ? -0.165 1.685 20.662 1.00 81.81 205 ASP A C 1
ATOM 1586 O O . ASP A 1 205 ? 0.322 1.850 19.534 1.00 81.81 205 ASP A O 1
ATOM 1590 N N . PRO A 1 206 ? -0.741 2.712 21.312 1.00 73.25 206 PRO A N 1
ATOM 1591 C CA . PRO A 1 206 ? -0.613 4.080 20.828 1.00 73.25 206 PRO A CA 1
ATOM 1592 C C . PRO A 1 206 ? 0.876 4.437 20.700 1.00 73.25 206 PRO A C 1
ATOM 1594 O O . PRO A 1 206 ? 1.710 3.896 21.436 1.00 73.25 206 PRO A O 1
ATOM 1597 N N . PRO A 1 207 ? 1.248 5.343 19.780 1.00 65.31 207 PRO A N 1
ATOM 1598 C CA . PRO A 1 207 ? 2.647 5.633 19.564 1.00 65.31 207 PRO A CA 1
ATOM 1599 C C . PRO A 1 207 ? 3.184 6.233 20.861 1.00 65.31 207 PRO A C 1
ATOM 1601 O O . PRO A 1 207 ? 2.673 7.240 21.355 1.00 65.31 207 PRO A O 1
ATOM 1604 N N . THR A 1 208 ? 4.214 5.613 21.437 1.00 53.06 208 THR A N 1
ATOM 1605 C CA . THR A 1 208 ? 4.973 6.253 22.506 1.00 53.06 208 THR A CA 1
ATOM 1606 C C . THR A 1 208 ? 5.682 7.430 21.857 1.00 53.06 208 THR A C 1
ATOM 1608 O O . THR A 1 208 ? 6.762 7.276 21.288 1.00 53.06 208 THR A O 1
ATOM 1611 N N . ILE A 1 209 ? 5.060 8.611 21.863 1.00 47.41 209 ILE A N 1
ATOM 1612 C CA . ILE A 1 209 ? 5.773 9.837 21.531 1.00 47.41 209 ILE A CA 1
ATOM 1613 C C . ILE A 1 209 ? 6.812 9.978 22.633 1.00 47.41 209 ILE A C 1
ATOM 1615 O O . ILE A 1 209 ? 6.512 10.424 23.739 1.00 47.41 209 ILE A O 1
ATOM 1619 N N . ALA A 1 210 ? 8.022 9.497 22.356 1.00 43.38 210 ALA A N 1
ATOM 1620 C CA . ALA A 1 210 ? 9.165 9.695 23.215 1.00 43.38 210 ALA A CA 1
ATOM 1621 C C . ALA A 1 210 ? 9.329 11.208 23.360 1.00 43.38 210 ALA A C 1
ATOM 1623 O O . ALA A 1 210 ? 9.806 11.893 22.456 1.00 43.38 210 ALA A O 1
ATOM 1624 N N . SER A 1 211 ? 8.869 11.731 24.492 1.00 40.59 211 SER A N 1
ATOM 1625 C CA . SER A 1 211 ? 9.083 13.106 24.906 1.00 40.59 211 SER A CA 1
ATOM 1626 C C . SER A 1 211 ? 10.565 13.265 25.239 1.00 40.59 211 SER A C 1
ATOM 1628 O O . SER A 1 211 ? 10.973 13.285 26.396 1.00 40.59 211 SER A O 1
ATOM 1630 N N . SER A 1 212 ? 11.418 13.333 24.219 1.00 43.66 212 SER A N 1
ATOM 1631 C CA . SER A 1 212 ? 12.802 13.772 24.370 1.00 43.66 212 SER A CA 1
ATOM 1632 C C . SER A 1 212 ? 12.845 15.298 24.279 1.00 43.66 212 SER A C 1
ATOM 1634 O O . SER A 1 212 ? 13.451 15.866 23.375 1.00 43.66 212 SER A O 1
ATOM 1636 N N . ALA A 1 213 ? 12.140 15.974 25.185 1.00 46.88 213 ALA A N 1
ATOM 1637 C CA . ALA A 1 213 ? 12.168 17.429 25.291 1.00 46.88 213 ALA A CA 1
ATOM 1638 C C . ALA A 1 213 ? 11.867 17.902 26.722 1.00 46.88 213 ALA A C 1
ATOM 1640 O O . ALA A 1 213 ? 10.991 18.731 26.921 1.00 46.88 213 ALA A O 1
ATOM 1641 N N . ALA A 1 214 ? 12.588 17.382 27.724 1.00 44.19 214 ALA A N 1
ATOM 1642 C CA . ALA A 1 214 ? 12.786 18.055 29.018 1.00 44.19 214 ALA A CA 1
ATOM 1643 C C . ALA A 1 214 ? 13.842 17.332 29.879 1.00 44.19 214 ALA A C 1
ATOM 1645 O O . ALA A 1 214 ? 13.551 16.828 30.957 1.00 44.19 214 ALA A O 1
ATOM 1646 N N . ALA A 1 215 ? 15.097 17.304 29.435 1.00 39.94 215 ALA A N 1
ATOM 1647 C CA . ALA A 1 215 ? 16.224 17.105 30.345 1.00 39.94 215 ALA A CA 1
ATOM 1648 C C . ALA A 1 215 ? 17.214 18.248 30.124 1.00 39.94 215 ALA A C 1
ATOM 1650 O O . ALA A 1 215 ? 18.254 18.099 29.488 1.00 39.94 215 ALA A O 1
ATOM 1651 N N . GLY A 1 216 ? 16.837 19.432 30.614 1.00 36.75 216 GLY A N 1
ATOM 1652 C CA . GLY A 1 216 ? 17.749 20.559 30.731 1.00 36.75 216 GLY A CA 1
ATOM 1653 C C . GLY A 1 216 ? 18.925 20.156 31.614 1.00 36.75 216 GLY A C 1
ATOM 1654 O O . GLY A 1 216 ? 18.782 19.974 32.823 1.00 36.75 216 GLY A O 1
ATOM 1655 N N . THR A 1 217 ? 20.094 19.995 31.003 1.00 37.09 217 THR A N 1
ATOM 1656 C CA . THR A 1 217 ? 21.345 19.739 31.705 1.00 37.09 217 THR A CA 1
ATOM 1657 C C . THR A 1 217 ? 21.704 20.984 32.517 1.00 37.09 217 THR A C 1
ATOM 1659 O O . THR A 1 217 ? 22.236 21.959 31.990 1.00 37.09 217 THR A O 1
ATOM 1662 N N . LYS A 1 218 ? 21.416 20.978 33.824 1.00 36.22 218 LYS A N 1
ATOM 1663 C CA . LYS A 1 218 ? 22.045 21.919 34.757 1.00 36.22 218 LYS A CA 1
ATOM 1664 C C . LYS A 1 218 ? 23.515 21.536 34.898 1.00 36.22 218 LYS A C 1
ATOM 1666 O O . LYS A 1 218 ? 23.877 20.620 35.631 1.00 36.22 218 LYS A O 1
ATOM 1671 N N . GLN A 1 219 ? 24.356 22.268 34.184 1.00 34.75 219 GLN A N 1
ATOM 1672 C CA . GLN A 1 219 ? 25.805 22.251 34.302 1.00 34.75 219 GLN A CA 1
ATOM 1673 C C . GLN A 1 219 ? 26.197 22.787 35.693 1.00 34.75 219 GLN A C 1
ATOM 1675 O O . GLN A 1 219 ? 26.092 23.984 35.962 1.00 34.75 219 GLN A O 1
ATOM 1680 N N . LYS A 1 220 ? 26.624 21.907 36.610 1.00 38.31 220 LYS A N 1
ATOM 1681 C CA . LYS A 1 220 ? 27.280 22.310 37.864 1.00 38.31 220 LYS A CA 1
ATOM 1682 C C . LYS A 1 220 ? 28.796 22.363 37.658 1.00 38.31 220 LYS A C 1
ATOM 1684 O O . LYS A 1 220 ? 29.436 21.365 37.351 1.00 38.31 220 LYS A O 1
ATOM 1689 N N . LYS A 1 221 ? 29.342 23.564 37.853 1.00 34.50 221 LYS A N 1
ATOM 1690 C CA . LYS A 1 221 ? 30.765 23.896 38.021 1.00 34.50 221 LYS A CA 1
ATOM 1691 C C . LYS A 1 221 ? 31.310 23.276 39.322 1.00 34.50 221 LYS A C 1
ATOM 1693 O O . LYS A 1 221 ? 30.713 23.475 40.374 1.00 34.50 221 LYS A O 1
ATOM 1698 N N . GLY A 1 222 ? 32.483 22.644 39.263 1.00 32.56 222 GLY A N 1
ATOM 1699 C CA . GLY A 1 222 ? 33.326 22.287 40.420 1.00 32.56 222 GLY A CA 1
ATOM 1700 C C . GLY A 1 222 ? 34.546 21.488 39.943 1.00 32.56 222 GLY A C 1
ATOM 1701 O O . GLY A 1 222 ? 34.381 20.385 39.453 1.00 32.56 222 GLY A O 1
ATOM 1702 N N . LYS A 1 223 ? 35.698 22.126 39.708 1.00 31.45 223 LYS A N 1
ATOM 1703 C CA . LYS A 1 223 ? 36.835 22.411 40.615 1.00 31.45 223 LYS A CA 1
ATOM 1704 C C . LYS A 1 223 ? 37.883 21.279 40.601 1.00 31.45 223 LYS A C 1
ATOM 1706 O O . LYS A 1 223 ? 37.596 20.140 40.930 1.00 31.45 223 LYS A O 1
ATOM 1711 N N . LYS A 1 224 ? 39.096 21.667 40.184 1.00 33.00 224 LYS A N 1
ATOM 1712 C CA . LYS A 1 224 ? 40.347 20.895 40.071 1.00 33.00 224 LYS A CA 1
ATOM 1713 C C . LYS A 1 224 ? 40.731 20.157 41.363 1.00 33.00 224 LYS A C 1
ATOM 1715 O O . LYS A 1 224 ? 40.692 20.775 42.424 1.00 33.00 224 LYS A O 1
ATOM 1720 N N . SER A 1 225 ? 41.335 18.976 41.218 1.00 34.41 225 SER A N 1
ATOM 1721 C CA . SER A 1 225 ? 42.534 18.601 41.981 1.00 34.41 225 SER A CA 1
ATOM 1722 C C . SER A 1 225 ? 43.447 17.682 41.166 1.00 34.41 225 SER A C 1
ATOM 1724 O O . SER A 1 225 ? 43.006 16.779 40.464 1.00 34.41 225 SER A O 1
ATOM 1726 N N . SER A 1 226 ? 44.731 17.993 41.261 1.00 32.41 226 SER A N 1
ATOM 1727 C CA . SER A 1 226 ? 45.916 17.334 40.724 1.00 32.41 226 SER A CA 1
ATOM 1728 C C . SER A 1 226 ? 46.243 16.006 41.411 1.00 32.41 226 SER A C 1
ATOM 1730 O O . SER A 1 226 ? 46.042 15.889 42.616 1.00 32.41 226 SER A O 1
ATOM 1732 N N . GLY A 1 227 ? 46.884 15.086 40.687 1.00 32.53 227 GLY A N 1
ATOM 1733 C CA . GLY A 1 227 ? 47.607 13.940 41.248 1.00 32.53 227 GLY A CA 1
ATOM 1734 C C . GLY A 1 227 ? 48.332 13.163 40.147 1.00 32.53 227 GLY A C 1
ATOM 1735 O O . GLY A 1 227 ? 47.704 12.760 39.176 1.00 32.53 227 GLY A O 1
ATOM 1736 N N . LYS A 1 228 ? 49.657 13.051 40.264 1.00 34.09 228 LYS A N 1
ATOM 1737 C CA . LYS A 1 228 ? 50.602 12.388 39.349 1.00 34.09 228 LYS A CA 1
ATOM 1738 C C . LYS A 1 228 ? 50.793 10.900 39.713 1.00 34.09 228 LYS A C 1
ATOM 1740 O O . LYS A 1 228 ? 50.494 10.514 40.833 1.00 34.09 228 LYS A O 1
ATOM 1745 N N . GLU A 1 229 ? 51.423 10.189 38.765 1.00 34.09 229 GLU A N 1
ATOM 1746 C CA . GLU A 1 229 ? 52.266 8.970 38.873 1.00 34.09 229 GLU A CA 1
ATOM 1747 C C . GLU A 1 229 ? 51.670 7.558 38.652 1.00 34.09 229 GLU A C 1
ATOM 1749 O O . GLU A 1 229 ? 51.055 6.958 39.518 1.00 34.09 229 GLU A O 1
ATOM 1754 N N . SER A 1 230 ? 51.899 7.055 37.425 1.00 34.28 230 SER A N 1
ATOM 1755 C CA . SER A 1 230 ? 52.832 5.972 37.018 1.00 34.28 230 SER A CA 1
ATOM 1756 C C . SER A 1 230 ? 52.876 4.614 37.749 1.00 34.28 230 SER A C 1
ATOM 1758 O O . SER A 1 230 ? 53.322 4.543 38.886 1.00 34.28 230 SER A O 1
ATOM 1760 N N . ALA A 1 231 ? 52.575 3.535 37.003 1.00 35.22 231 ALA A N 1
ATOM 1761 C CA . ALA A 1 231 ? 53.286 2.233 36.913 1.00 35.22 231 ALA A CA 1
ATOM 1762 C C . ALA A 1 231 ? 52.437 1.296 36.016 1.00 35.22 231 ALA A C 1
ATOM 1764 O O . ALA A 1 231 ? 51.281 1.032 36.320 1.00 35.22 231 ALA A O 1
ATOM 1765 N N . VAL A 1 232 ? 52.811 0.984 34.769 1.00 33.56 232 VAL A N 1
ATOM 1766 C CA . VAL A 1 232 ? 53.662 -0.143 34.322 1.00 33.56 232 VAL A CA 1
ATOM 1767 C C . VAL A 1 232 ? 53.519 -1.416 35.167 1.00 33.56 232 VAL A C 1
ATOM 1769 O O . VAL A 1 232 ? 54.146 -1.539 36.212 1.00 33.56 232 VAL A O 1
ATOM 1772 N N . ALA A 1 233 ? 52.779 -2.397 34.644 1.00 35.09 233 ALA A N 1
ATOM 1773 C CA . ALA A 1 233 ? 52.996 -3.813 34.930 1.00 35.09 233 ALA A CA 1
ATOM 1774 C C . ALA A 1 233 ? 52.543 -4.667 33.735 1.00 35.09 233 ALA A C 1
ATOM 1776 O O . ALA A 1 233 ? 51.362 -4.774 33.410 1.00 35.09 233 ALA A O 1
ATOM 1777 N N . THR A 1 234 ? 53.542 -5.239 33.075 1.00 31.12 234 THR A N 1
ATOM 1778 C CA . THR A 1 234 ? 53.481 -6.306 32.078 1.00 31.12 234 THR A CA 1
ATOM 1779 C C . THR A 1 234 ? 53.014 -7.603 32.739 1.00 31.12 234 THR A C 1
ATOM 1781 O O . THR A 1 234 ? 53.556 -7.978 33.775 1.00 31.12 234 THR A O 1
ATOM 1784 N N . ALA A 1 235 ? 52.084 -8.335 32.122 1.00 35.47 235 ALA A N 1
ATOM 1785 C CA . ALA A 1 235 ? 51.874 -9.747 32.432 1.00 35.47 235 ALA A CA 1
ATOM 1786 C C . ALA A 1 235 ? 51.533 -10.529 31.158 1.00 35.47 235 ALA A C 1
ATOM 1788 O O . ALA A 1 235 ? 50.444 -10.445 30.596 1.00 35.47 235 ALA A O 1
ATOM 1789 N N . THR A 1 236 ? 52.546 -11.263 30.716 1.00 31.31 236 THR A N 1
ATOM 1790 C CA . THR A 1 236 ? 52.549 -12.358 29.752 1.00 31.31 236 THR A CA 1
ATOM 1791 C C . THR A 1 236 ? 51.604 -13.474 30.204 1.00 31.31 236 THR A C 1
ATOM 1793 O O . THR A 1 236 ? 51.680 -13.900 31.354 1.00 31.31 236 THR A O 1
ATOM 1796 N N . ALA A 1 237 ? 50.774 -14.005 29.304 1.00 36.34 237 ALA A N 1
ATOM 1797 C CA . ALA A 1 237 ? 50.127 -15.299 29.504 1.00 36.34 237 ALA A CA 1
ATOM 1798 C C . ALA A 1 237 ? 50.176 -16.123 28.214 1.00 36.34 237 ALA A C 1
ATOM 1800 O O . ALA A 1 237 ? 49.820 -15.668 27.127 1.00 36.34 237 ALA A O 1
ATOM 1801 N N . THR A 1 238 ? 50.704 -17.325 28.392 1.00 30.56 238 THR A N 1
ATOM 1802 C CA . THR A 1 238 ? 51.080 -18.326 27.403 1.00 30.56 238 THR A CA 1
ATOM 1803 C C . THR A 1 238 ? 49.870 -19.092 26.856 1.00 30.56 238 THR A C 1
ATOM 1805 O O . THR A 1 238 ? 48.820 -19.197 27.480 1.00 30.56 238 THR A O 1
ATOM 1808 N N . GLN A 1 239 ? 50.095 -19.615 25.655 1.00 30.23 239 GLN A N 1
ATOM 1809 C CA . GLN A 1 239 ? 49.321 -20.530 24.819 1.00 30.23 239 GLN A CA 1
ATOM 1810 C C . GLN A 1 239 ? 48.632 -21.703 25.553 1.00 30.23 239 GLN A C 1
ATOM 1812 O O . GLN A 1 239 ? 49.231 -22.295 26.443 1.00 30.23 239 GLN A O 1
ATOM 1817 N N . GLN A 1 240 ? 47.462 -22.142 25.065 1.00 30.03 240 GLN A N 1
ATOM 1818 C CA . GLN A 1 240 ? 47.279 -23.379 24.267 1.00 30.03 240 GLN A CA 1
ATOM 1819 C C . GLN A 1 240 ? 45.789 -23.756 24.140 1.00 30.03 240 GLN A C 1
ATOM 1821 O O . GLN A 1 240 ? 45.063 -23.850 25.125 1.00 30.03 240 GLN A O 1
ATOM 1826 N N . SER A 1 241 ? 45.363 -24.001 22.897 1.00 31.44 241 SER A N 1
ATOM 1827 C CA . SER A 1 241 ? 44.121 -24.699 22.522 1.00 31.44 241 SER A CA 1
ATOM 1828 C C . SER A 1 241 ? 44.275 -26.220 22.681 1.00 31.44 241 SER A C 1
ATOM 1830 O O . SER A 1 241 ? 45.406 -26.710 22.723 1.00 31.44 241 SER A O 1
ATOM 1832 N N . PRO A 1 242 ? 43.168 -26.986 22.622 1.00 42.28 242 PRO A N 1
ATOM 1833 C CA . PRO A 1 242 ? 43.038 -27.882 21.462 1.00 42.28 242 PRO A CA 1
ATOM 1834 C C . PRO A 1 242 ? 41.614 -28.057 20.873 1.00 42.28 242 PRO A C 1
ATOM 1836 O O . PRO A 1 242 ? 40.615 -28.044 21.583 1.00 42.28 242 PRO A O 1
ATOM 1839 N N . THR A 1 243 ? 41.613 -28.267 19.542 1.00 31.61 243 THR A N 1
ATOM 1840 C CA . THR A 1 243 ? 40.755 -29.125 18.669 1.00 31.61 243 THR A CA 1
ATOM 1841 C C . THR A 1 243 ? 39.221 -28.968 18.693 1.00 31.61 243 THR A C 1
ATOM 1843 O O . THR A 1 243 ? 38.592 -29.218 19.709 1.00 31.61 243 THR A O 1
ATOM 1846 N N . ALA A 1 244 ? 38.539 -28.490 17.639 1.00 32.34 244 ALA A N 1
ATOM 1847 C CA . ALA A 1 244 ? 38.341 -28.996 16.258 1.00 32.34 244 ALA A CA 1
ATOM 1848 C C . ALA A 1 244 ? 37.328 -30.159 16.125 1.00 32.34 244 ALA A C 1
ATOM 1850 O O . ALA A 1 244 ? 37.588 -31.250 16.612 1.00 32.34 244 ALA A O 1
ATOM 1851 N N . ASN A 1 245 ? 36.202 -29.880 15.442 1.00 32.88 245 ASN A N 1
ATOM 1852 C CA . ASN A 1 245 ? 35.327 -30.746 14.616 1.00 32.88 245 ASN A CA 1
ATOM 1853 C C . ASN A 1 245 ? 34.027 -29.950 14.358 1.00 32.88 245 ASN A C 1
ATOM 1855 O O . ASN A 1 245 ? 33.439 -29.451 15.306 1.00 32.88 245 ASN A O 1
ATOM 1859 N N . GLY A 1 246 ? 33.471 -29.731 13.172 1.00 29.69 246 GLY A N 1
ATOM 1860 C CA . GLY A 1 246 ? 33.776 -30.055 11.787 1.00 29.69 246 GLY A CA 1
ATOM 1861 C C . GLY A 1 246 ? 32.680 -29.364 10.954 1.00 29.69 246 GLY A C 1
ATOM 1862 O O . GLY A 1 246 ? 31.515 -29.354 11.346 1.00 29.69 246 GLY A O 1
ATOM 1863 N N . SER A 1 247 ? 33.061 -28.712 9.857 1.00 28.89 247 SER A N 1
ATOM 1864 C CA . SER A 1 247 ? 32.141 -28.160 8.848 1.00 28.89 247 SER A CA 1
ATOM 1865 C C . SER A 1 247 ? 31.848 -29.250 7.792 1.00 28.89 247 SER A C 1
ATOM 1867 O O . SER A 1 247 ? 32.581 -30.241 7.748 1.00 28.89 247 SER A O 1
ATOM 1869 N N . PRO A 1 248 ? 30.843 -29.088 6.913 1.00 37.47 248 PRO A N 1
ATOM 1870 C CA . PRO A 1 248 ? 31.180 -28.356 5.697 1.00 37.47 248 PRO A CA 1
ATOM 1871 C C . PRO A 1 248 ? 30.115 -27.358 5.234 1.00 37.47 248 PRO A C 1
ATOM 1873 O O . PRO A 1 248 ? 28.913 -27.613 5.210 1.00 37.47 248 PRO A O 1
ATOM 1876 N N . ALA A 1 249 ? 30.638 -26.220 4.789 1.00 29.95 249 ALA A N 1
ATOM 1877 C CA . ALA A 1 249 ? 29.992 -25.250 3.931 1.00 29.95 249 ALA A CA 1
ATOM 1878 C C . ALA A 1 249 ? 29.595 -25.856 2.575 1.00 29.95 249 ALA A C 1
ATOM 1880 O O . ALA A 1 249 ? 30.321 -26.678 2.015 1.00 29.95 249 ALA A O 1
ATOM 1881 N N . GLN A 1 250 ? 28.507 -25.344 1.996 1.00 31.47 250 GLN A N 1
ATOM 1882 C CA . GLN A 1 250 ? 28.339 -25.316 0.548 1.00 31.47 250 GLN A CA 1
ATOM 1883 C C . GLN A 1 250 ? 28.463 -23.878 0.051 1.00 31.47 250 GLN A C 1
ATOM 1885 O O . GLN A 1 250 ? 27.737 -22.968 0.446 1.00 31.47 250 GLN A O 1
ATOM 1890 N N . SER A 1 251 ? 29.467 -23.713 -0.797 1.00 28.50 251 SER A N 1
ATOM 1891 C CA . SER A 1 251 ? 29.825 -22.549 -1.585 1.00 28.50 251 SER A CA 1
ATOM 1892 C C . SER A 1 251 ? 28.809 -22.284 -2.692 1.00 28.50 251 SER A C 1
ATOM 1894 O O . SER A 1 251 ? 28.513 -23.191 -3.469 1.00 28.50 251 SER A O 1
ATOM 1896 N N . VAL A 1 252 ? 28.396 -21.027 -2.865 1.00 33.66 252 VAL A N 1
ATOM 1897 C CA . VAL A 1 252 ? 27.963 -20.531 -4.176 1.00 33.66 252 VAL A CA 1
ATOM 1898 C C . VAL A 1 252 ? 28.805 -19.317 -4.540 1.00 33.66 252 VAL A C 1
ATOM 1900 O O . VAL A 1 252 ? 29.014 -18.386 -3.764 1.00 33.66 252 VAL A O 1
ATOM 1903 N N . THR A 1 253 ? 29.369 -19.434 -5.729 1.00 31.34 253 THR A N 1
ATOM 1904 C CA . THR A 1 253 ? 30.414 -18.633 -6.342 1.00 31.34 253 THR A CA 1
ATOM 1905 C C . THR A 1 253 ? 29.956 -17.235 -6.737 1.00 31.34 253 THR A C 1
ATOM 1907 O O . THR A 1 253 ? 28.859 -17.012 -7.238 1.00 31.34 253 THR A O 1
ATOM 1910 N N . ARG A 1 254 ? 30.888 -16.305 -6.546 1.00 30.58 254 ARG A N 1
ATOM 1911 C CA . ARG A 1 254 ? 30.889 -14.897 -6.936 1.00 30.58 254 ARG A CA 1
ATOM 1912 C C . ARG A 1 254 ? 31.129 -14.793 -8.449 1.00 30.58 254 ARG A C 1
ATOM 1914 O O . ARG A 1 254 ? 32.193 -15.206 -8.899 1.00 30.58 254 ARG A O 1
ATOM 1921 N N . SER A 1 255 ? 30.200 -14.219 -9.216 1.00 34.62 255 SER A N 1
ATOM 1922 C CA . SER A 1 255 ? 30.473 -13.766 -10.588 1.00 34.62 255 SER A CA 1
ATOM 1923 C C . SER A 1 255 ? 30.719 -12.257 -10.604 1.00 34.62 255 SER A C 1
ATOM 1925 O O . SER A 1 255 ? 29.882 -11.455 -10.192 1.00 34.62 255 SER A O 1
ATOM 1927 N N . THR A 1 256 ? 31.912 -11.890 -11.044 1.00 33.22 256 THR A N 1
ATOM 1928 C CA . THR A 1 256 ? 32.331 -10.549 -11.456 1.00 33.22 256 THR A CA 1
ATOM 1929 C C . THR A 1 256 ? 31.767 -10.179 -12.836 1.00 33.22 256 THR A C 1
ATOM 1931 O O . THR A 1 256 ? 31.379 -11.069 -13.580 1.00 33.22 256 THR A O 1
ATOM 1934 N N . GLU A 1 257 ? 31.834 -8.877 -13.162 1.00 33.31 257 GLU A N 1
ATOM 1935 C CA . GLU A 1 257 ? 31.398 -8.169 -14.393 1.00 33.31 257 GLU A CA 1
ATOM 1936 C C . GLU A 1 257 ? 29.952 -7.631 -14.319 1.00 33.31 257 GLU A C 1
ATOM 1938 O O . GLU A 1 257 ? 29.046 -8.324 -13.894 1.00 33.31 257 GLU A O 1
ATOM 1943 N N . GLN A 1 258 ? 29.632 -6.369 -14.630 1.00 31.39 258 GLN A N 1
ATOM 1944 C CA . GLN A 1 258 ? 30.230 -5.461 -15.609 1.00 31.39 258 GLN A CA 1
ATOM 1945 C C . GLN A 1 258 ? 29.873 -4.000 -15.237 1.00 31.39 258 GLN A C 1
ATOM 1947 O O . GLN A 1 258 ? 28.703 -3.632 -15.143 1.00 31.39 258 GLN A O 1
ATOM 1952 N N . LYS A 1 259 ? 30.876 -3.138 -15.014 1.00 31.30 259 LYS A N 1
ATOM 1953 C CA . LYS A 1 259 ? 30.679 -1.683 -14.871 1.00 31.30 259 LYS A CA 1
ATOM 1954 C C . LYS A 1 259 ? 30.536 -1.068 -16.265 1.00 31.30 259 LYS A C 1
ATOM 1956 O O . LYS A 1 259 ? 31.543 -0.869 -16.938 1.00 31.30 259 LYS A O 1
ATOM 1961 N N . GLN A 1 260 ? 29.321 -0.714 -16.679 1.00 33.31 260 GLN A N 1
ATOM 1962 C CA . GLN A 1 260 ? 29.117 0.193 -17.812 1.00 33.31 260 GLN A CA 1
ATOM 1963 C C . GLN A 1 260 ? 28.945 1.629 -17.314 1.00 33.31 260 GLN A C 1
ATOM 1965 O O . GLN A 1 260 ? 27.993 1.986 -16.624 1.00 33.31 260 GLN A O 1
ATOM 1970 N N . SER A 1 261 ? 29.929 2.453 -17.660 1.00 31.28 261 SER A N 1
ATOM 1971 C CA . SER A 1 261 ? 29.967 3.887 -17.420 1.00 31.28 261 SER A CA 1
ATOM 1972 C C . SER A 1 261 ? 29.066 4.609 -18.426 1.00 31.28 261 SER A C 1
ATOM 1974 O O . SER A 1 261 ? 29.335 4.635 -19.625 1.00 31.28 261 SER A O 1
ATOM 1976 N N . TYR A 1 262 ? 27.994 5.245 -17.952 1.00 29.38 262 TYR A N 1
ATOM 1977 C CA . TYR A 1 262 ? 27.179 6.109 -18.804 1.00 29.38 262 TYR A CA 1
ATOM 1978 C C . TYR A 1 262 ? 27.759 7.532 -18.810 1.00 29.38 262 TYR A C 1
ATOM 1980 O O . TYR A 1 262 ? 27.481 8.354 -17.936 1.00 29.38 262 TYR A O 1
ATOM 1988 N N . ARG A 1 263 ? 28.598 7.837 -19.810 1.00 31.56 263 ARG A N 1
ATOM 1989 C CA . ARG A 1 263 ? 29.004 9.212 -20.150 1.00 31.56 263 ARG A CA 1
ATOM 1990 C C . ARG A 1 263 ? 27.787 9.977 -20.687 1.00 31.56 263 ARG A C 1
ATOM 1992 O O . ARG A 1 263 ? 27.396 9.789 -21.834 1.00 31.56 263 ARG A O 1
ATOM 1999 N N . ARG A 1 264 ? 27.220 10.902 -19.904 1.00 36.94 264 ARG A N 1
ATOM 2000 C CA . ARG A 1 264 ? 26.311 11.935 -20.436 1.00 36.94 264 ARG A CA 1
ATOM 2001 C C . ARG A 1 264 ? 27.120 13.100 -21.004 1.00 36.94 264 ARG A C 1
ATOM 2003 O O . ARG A 1 264 ? 27.607 13.959 -20.275 1.00 36.94 264 ARG A O 1
ATOM 2010 N N . THR A 1 265 ? 27.224 13.139 -22.328 1.00 36.25 265 THR A N 1
ATOM 2011 C CA . THR A 1 265 ? 27.567 14.343 -23.091 1.00 36.25 265 THR A CA 1
ATOM 2012 C C . THR A 1 265 ? 26.474 15.398 -22.915 1.00 36.25 265 THR A C 1
ATOM 2014 O O . THR A 1 265 ? 25.286 15.109 -23.064 1.00 36.25 265 THR A O 1
ATOM 2017 N N . GLY A 1 266 ? 26.875 16.623 -22.580 1.00 31.91 266 GLY A N 1
ATOM 2018 C CA . GLY A 1 266 ? 25.965 17.721 -22.283 1.00 31.91 266 GLY A CA 1
ATOM 2019 C C . GLY A 1 266 ? 25.196 18.263 -23.488 1.00 31.91 266 GLY A C 1
ATOM 2020 O O . GLY A 1 266 ? 25.653 18.218 -24.626 1.00 31.91 266 GLY A O 1
ATOM 2021 N N . LYS A 1 267 ? 24.052 18.890 -23.196 1.00 34.22 267 LYS A N 1
ATOM 2022 C CA . LYS A 1 267 ? 23.497 20.002 -23.979 1.00 34.22 267 LYS A CA 1
ATOM 2023 C C . LYS A 1 267 ? 22.756 20.952 -23.035 1.00 34.22 267 LYS A C 1
ATOM 2025 O O . LYS A 1 267 ? 21.609 20.730 -22.662 1.00 34.22 267 LYS A O 1
ATOM 2030 N N . ARG A 1 268 ? 23.438 22.042 -22.664 1.00 37.72 268 ARG A N 1
ATOM 2031 C CA . ARG A 1 268 ? 22.834 23.273 -22.133 1.00 37.72 268 ARG A CA 1
ATOM 2032 C C . ARG A 1 268 ? 21.794 23.775 -23.142 1.00 37.72 268 ARG A C 1
ATOM 2034 O O . ARG A 1 268 ? 22.171 24.160 -24.246 1.00 37.72 268 ARG A O 1
ATOM 2041 N N . LYS A 1 269 ? 20.516 23.855 -22.764 1.00 39.19 269 LYS A N 1
ATOM 2042 C CA . LYS A 1 269 ? 19.555 24.738 -23.442 1.00 39.19 269 LYS A CA 1
ATOM 2043 C C . LYS A 1 269 ? 19.317 25.973 -22.577 1.00 39.19 269 LYS A C 1
ATOM 2045 O O . LYS A 1 269 ? 18.847 25.885 -21.449 1.00 39.19 269 LYS A O 1
ATOM 2050 N N . LYS A 1 270 ? 19.727 27.116 -23.133 1.00 36.72 270 LYS A N 1
ATOM 2051 C CA . LYS A 1 270 ? 19.520 28.474 -22.621 1.00 36.72 270 LYS A CA 1
ATOM 2052 C C . LYS A 1 270 ? 18.020 28.773 -22.497 1.00 36.72 270 LYS A C 1
ATOM 2054 O O . LYS A 1 270 ? 17.218 28.298 -23.299 1.00 36.72 270 LYS A O 1
ATOM 2059 N N . GLY A 1 271 ? 17.682 29.547 -21.469 1.00 36.72 271 GLY A N 1
ATOM 2060 C CA . GLY A 1 271 ? 16.323 29.762 -20.991 1.00 36.72 271 GLY A CA 1
ATOM 2061 C C . GLY A 1 271 ? 15.382 30.557 -21.894 1.00 36.72 271 GLY A C 1
ATOM 2062 O O . GLY A 1 271 ? 15.771 31.209 -22.862 1.00 36.72 271 GLY A O 1
ATOM 2063 N N . LYS A 1 272 ? 14.111 30.534 -21.493 1.00 38.94 272 LYS A N 1
ATOM 2064 C CA . LYS A 1 272 ? 13.071 31.454 -21.948 1.00 38.94 272 LYS A CA 1
ATOM 2065 C C . LYS A 1 272 ? 12.510 32.193 -20.735 1.00 38.94 272 LYS A C 1
ATOM 2067 O O . LYS A 1 272 ? 12.056 31.583 -19.774 1.00 38.94 272 LYS A O 1
ATOM 2072 N N . LYS A 1 273 ? 12.599 33.523 -20.802 1.00 39.53 273 LYS A N 1
ATOM 2073 C CA . LYS A 1 273 ? 12.036 34.495 -19.860 1.00 39.53 273 LYS A CA 1
ATOM 2074 C C . LYS A 1 273 ? 10.519 34.302 -19.752 1.00 39.53 273 LYS A C 1
ATOM 2076 O O . LYS A 1 273 ? 9.832 34.382 -20.768 1.00 39.53 273 LYS A O 1
ATOM 2081 N N . PHE A 1 274 ? 9.999 34.135 -18.538 1.00 36.38 274 PHE A N 1
ATOM 2082 C CA . PHE A 1 274 ? 8.567 34.258 -18.266 1.00 36.38 274 PHE A CA 1
ATOM 2083 C C . PHE A 1 274 ? 8.212 35.728 -18.002 1.00 36.38 274 PHE A C 1
ATOM 2085 O O . PHE A 1 274 ? 8.777 36.377 -17.120 1.00 36.38 274 PHE A O 1
ATOM 2092 N N . ARG A 1 275 ? 7.289 36.263 -18.811 1.00 39.88 275 ARG A N 1
ATOM 2093 C CA . ARG A 1 275 ? 6.658 37.577 -18.632 1.00 39.88 275 ARG A CA 1
ATOM 2094 C C . ARG A 1 275 ? 5.777 37.547 -17.375 1.00 39.88 275 ARG A C 1
ATOM 2096 O O . ARG A 1 275 ? 4.937 36.664 -17.239 1.00 39.88 275 ARG A O 1
ATOM 2103 N N . ARG A 1 276 ? 5.938 38.536 -16.487 1.00 43.62 276 ARG A N 1
ATOM 2104 C CA . ARG A 1 276 ? 5.011 38.794 -15.373 1.00 43.62 276 ARG A CA 1
ATOM 2105 C C . ARG A 1 276 ? 3.679 39.299 -15.926 1.00 43.62 276 ARG A C 1
ATOM 2107 O O . ARG A 1 276 ? 3.650 40.317 -16.612 1.00 43.62 276 ARG A O 1
ATOM 2114 N N . TYR A 1 277 ? 2.591 38.618 -15.583 1.00 33.31 277 TYR A N 1
ATOM 2115 C CA . TYR A 1 277 ? 1.230 39.112 -15.762 1.00 33.31 277 TYR A CA 1
ATOM 2116 C C . TYR A 1 277 ? 0.829 39.851 -14.477 1.00 33.31 277 TYR A C 1
ATOM 2118 O O . TYR A 1 277 ? 0.719 39.243 -13.415 1.00 33.31 277 TYR A O 1
ATOM 2126 N N . ARG A 1 278 ? 0.681 41.178 -14.549 1.00 38.53 278 ARG A N 1
ATOM 2127 C CA . ARG A 1 278 ? 0.214 42.025 -13.443 1.00 38.53 278 ARG A CA 1
ATOM 2128 C C . ARG A 1 278 ? -1.302 42.176 -13.605 1.00 38.53 278 ARG A C 1
ATOM 2130 O O . ARG A 1 278 ? -1.737 42.922 -14.474 1.00 38.53 278 ARG A O 1
ATOM 2137 N N . ARG A 1 279 ? -2.105 41.447 -12.819 1.00 44.53 279 ARG A N 1
ATOM 2138 C CA . ARG A 1 279 ? -3.537 41.760 -12.653 1.00 44.53 279 ARG A CA 1
ATOM 2139 C C . ARG A 1 279 ? -3.680 42.803 -11.554 1.00 44.53 279 ARG A C 1
ATOM 2141 O O . ARG A 1 279 ? -3.108 42.649 -10.478 1.00 44.53 279 ARG A O 1
ATOM 2148 N N . GLY A 1 280 ? -4.398 43.872 -11.878 1.00 39.09 280 GLY A N 1
ATOM 2149 C CA . GLY A 1 280 ? -4.763 44.931 -10.951 1.00 39.09 280 GLY A CA 1
ATOM 2150 C C . GLY A 1 280 ? -5.820 44.477 -9.951 1.00 39.09 280 GLY A C 1
ATOM 2151 O O . GLY A 1 280 ? -6.633 43.602 -10.240 1.00 39.09 280 GLY A O 1
ATOM 2152 N N . VAL A 1 281 ? -5.808 45.121 -8.789 1.00 44.88 281 VAL A N 1
ATOM 2153 C CA . VAL A 1 281 ? -6.920 45.123 -7.843 1.00 44.88 281 VAL A CA 1
ATOM 2154 C C . VAL A 1 281 ? -7.294 46.582 -7.616 1.00 44.88 281 VAL A C 1
ATOM 2156 O O . VAL A 1 281 ? -6.477 47.394 -7.187 1.00 44.88 281 VAL A O 1
ATOM 2159 N N . SER A 1 282 ? -8.526 46.888 -8.009 1.00 41.69 282 SER A N 1
ATOM 2160 C CA . SER A 1 282 ? -9.249 48.124 -7.744 1.00 41.69 282 SER A CA 1
ATOM 2161 C C . SER A 1 282 ? -9.630 48.173 -6.264 1.00 41.69 282 SER A C 1
ATOM 2163 O O . SER A 1 282 ? -10.158 47.197 -5.737 1.00 41.69 282 SER A O 1
ATOM 2165 N N . GLY A 1 283 ? -9.373 49.302 -5.606 1.00 41.38 283 GLY A N 1
ATOM 2166 C CA . GLY A 1 283 ? -9.889 49.616 -4.277 1.00 41.38 283 GLY A CA 1
ATOM 2167 C C . GLY A 1 283 ? -10.538 50.994 -4.307 1.00 41.38 283 GLY A C 1
ATOM 2168 O O . GLY A 1 283 ? -9.840 52.004 -4.235 1.00 41.38 283 GLY A O 1
ATOM 2169 N N . LYS A 1 284 ? -11.867 51.026 -4.454 1.00 47.38 284 LYS A N 1
ATOM 2170 C CA . LYS A 1 284 ? -12.705 52.214 -4.242 1.00 47.38 284 LYS A CA 1
ATOM 2171 C C . LYS A 1 284 ? -12.691 52.583 -2.753 1.00 47.38 284 LYS A C 1
ATOM 2173 O O . LYS A 1 284 ? -12.927 51.724 -1.909 1.00 47.38 284 LYS A O 1
ATOM 2178 N N . ARG A 1 285 ? -12.450 53.862 -2.456 1.00 49.06 285 ARG A N 1
ATOM 2179 C CA . ARG A 1 285 ? -12.804 54.507 -1.184 1.00 49.06 285 ARG A CA 1
ATOM 2180 C C . ARG A 1 285 ? -14.203 55.097 -1.342 1.00 49.06 285 ARG A C 1
ATOM 2182 O O . ARG A 1 285 ? -14.425 55.821 -2.309 1.00 49.06 285 ARG A O 1
ATOM 2189 N N . ASN A 1 286 ? -15.097 54.796 -0.409 1.00 48.50 286 ASN A N 1
ATOM 2190 C CA . ASN A 1 286 ? -16.327 55.556 -0.214 1.00 48.50 286 ASN A CA 1
ATOM 2191 C C . ASN A 1 286 ? -16.058 56.627 0.848 1.00 48.50 286 ASN A C 1
ATOM 2193 O O . ASN A 1 286 ? -15.455 56.323 1.882 1.00 48.50 286 ASN A O 1
ATOM 2197 N N . GLY A 1 287 ? -16.465 57.858 0.539 1.00 48.31 287 GLY A N 1
ATOM 2198 C CA . GLY A 1 287 ? -16.981 58.790 1.537 1.00 48.31 287 GLY A CA 1
ATOM 2199 C C . GLY A 1 287 ? -18.468 58.547 1.757 1.00 48.31 287 GLY A C 1
ATOM 2200 O O . GLY A 1 287 ? -19.036 57.707 1.016 1.00 48.31 287 GLY A O 1
#

Sequence (287 aa):
MKTTWRIAAMVLATVGLPVSWVLAQLANETGRVVRQCGRERWAQKILADDDTAMINFTRAGLTSIGNLGQLPRVVADEFMPRQPYERNIYSVDALLCGYALDNDGNFRLYLRDPSGTHSMPALIPDPNCPEIAATPRAEMYRAVREWIRASVGNPTDSVASPVLVAVTGVGLYEVLNHEKWMATNRLALHPVIGLQPIDAPRLVDPPTIASSAAAGTKQKKGKKSSGKESAVATATATQQSPTANGSPAQSVTRSTEQKQSYRRTGKRKKGKKFRRYRRGVSGKRNG

Radius of gyration: 34.11 Å; Cα contacts (8 Å, |Δi|>4): 370; chains: 1; bounding box: 78×109×122 Å

Solvent-accessible surface area (backbone atoms only — not comparable to full-atom values): 18602 Å² total; per-residue (Å²): 139,82,87,87,86,89,80,85,82,85,77,85,81,76,82,77,71,60,69,69,63,64,57,62,71,68,66,78,72,85,71,77,74,79,67,41,66,58,65,77,45,37,45,57,44,70,59,70,36,79,70,46,78,69,37,56,89,91,52,65,46,77,43,45,49,60,51,59,36,70,45,83,70,49,87,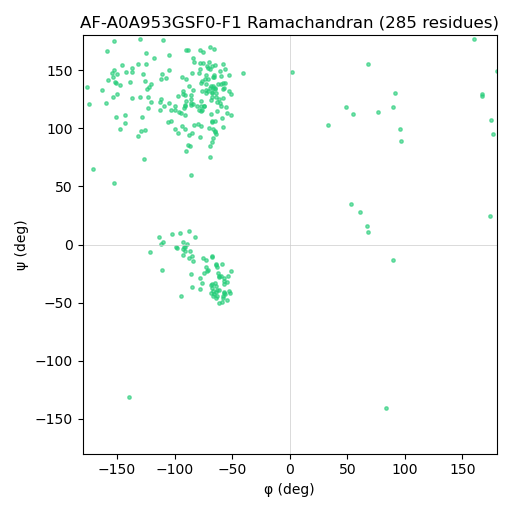39,56,65,81,62,72,86,51,83,69,41,41,40,34,37,27,29,48,25,25,43,35,27,28,39,74,45,75,45,44,26,38,40,35,34,31,29,30,78,92,54,90,37,28,26,36,33,30,32,56,44,32,79,29,74,86,33,51,80,39,83,61,18,59,55,30,42,54,48,51,51,53,48,39,72,73,70,45,71,75,32,88,60,50,96,71,54,47,46,26,42,41,27,18,26,29,30,58,47,61,71,85,60,79,76,44,49,18,88,17,32,47,27,26,30,28,43,77,44,68,45,79,49,95,68,78,76,90,62,80,77,71,78,76,76,79,87,79,81,80,81,80,80,83,79,88,81,83,89,84,88,86,87,84,91,81,93,81,90,80,90,81,82,88,84,87,84,86,92,88,81,84,84,86,84,87,80,85,87,81,82,88,79,92,80,81,82,84,79,79,85,80,91,77,85,86,79,89,82,81,85,84,84,81,86,80,90,79,87,83,82,132

Nearest PDB structures (foldseek):
  4o2d-assembly1_B  TM=5.812E-01  e=7.773E-04  Mycolicibacterium smegmatis MC2 155
  4o2d-assembly1_A  TM=5.806E-01  e=1.275E-03  Mycolicibacterium smegmatis MC2 155
  1eqr-assembly1_C-1  TM=6.188E-01  e=5.633E-03  Escherichia coli
  2cp6-assembly1_A  TM=1.837E-01  e=6.534E+00  Homo sapiens